Protein AF-A0A931XEY0-F1 (afdb_monomer_lite)

pLDDT: mean 88.6, std 15.02, range [45.22, 98.62]

Secondary structure (DSSP, 8-state):
--SSSSSSSSSSSS--------PPPEEEEEEEEEEETTTTEEEEEEEEEEEES---SSS--EEEEEEE-SSEEEEEEEETTTTEEEEEEEEETTS---EE-SSPPEEGGGSPBPSS--PPPPPGGGEEEEEE--SSPP-HHHHHHHHTTBHHHHHHHHH-TT--EEEEEE-SBSS---GGG-EEEEEEE-

Radius of gyration: 23.84 Å; chains: 1; bounding box: 92×42×49 Å

Sequence (190 aa):
MKYYFLLLLTSIILFSCKEDKLKPSTLKKVILLEIDYLKNKFEGGKEFSYFTDNSQGSDLPIIVKEYINNTSKRITFLYGDKADTIFDATEIVDGQGEILYPNNFDSYIFYYKLDSYTVSQPSEDFFQILYHDSSDPIPFDSIWKTVSNLKTVESYRNKNPSSKIGLILIRPSLVTQNPGDWKWLLILRE

Foldseek 3Di:
DDDDPPPPPPPPDPDPPPPPPQQFFDKKKKKKWKAQQPVLATWFIDIDIDTESDPDDQEFQWDWDWDDDPFKIKIFIAHYPVRHTQWIWMAGAPDFIDIGGPDDTGTPVPWDFADPDFADQDPPVLEDEPEDPDPDDDPSVSNRVNCRGTPVVVVLCVVCVSHGKYWYKGDRYPHDDDSSSIIIMIMTMD

Structure (mmCIF, N/CA/C/O backbone):
data_AF-A0A931XEY0-F1
#
_entry.id   AF-A0A931XEY0-F1
#
loop_
_atom_site.group_PDB
_atom_site.id
_atom_site.type_symbol
_atom_site.label_atom_id
_atom_site.label_alt_id
_atom_site.label_comp_id
_atom_site.label_asym_id
_atom_site.label_entity_id
_atom_site.label_seq_id
_atom_site.pdbx_PDB_ins_code
_atom_site.Cartn_x
_atom_site.Cartn_y
_atom_site.Cartn_z
_atom_site.occupancy
_atom_site.B_iso_or_equiv
_atom_site.auth_seq_id
_atom_site.auth_comp_id
_atom_site.auth_asym_id
_atom_site.auth_atom_id
_atom_site.pdbx_PDB_model_num
ATOM 1 N N . MET A 1 1 ? -79.245 28.319 -7.533 1.00 47.34 1 MET A N 1
ATOM 2 C CA . MET A 1 1 ? -78.377 27.193 -7.120 1.00 47.34 1 MET A CA 1
ATOM 3 C C . MET A 1 1 ? -77.335 26.946 -8.197 1.00 47.34 1 MET A C 1
ATOM 5 O O . MET A 1 1 ? -77.687 26.360 -9.210 1.00 47.34 1 MET A O 1
ATOM 9 N N . LYS A 1 2 ? -76.106 27.445 -8.029 1.00 50.56 2 LYS A N 1
ATOM 10 C CA . LYS A 1 2 ? -74.912 27.042 -8.792 1.00 50.56 2 LYS A CA 1
ATOM 11 C C . LYS A 1 2 ? -73.716 27.891 -8.321 1.00 50.56 2 LYS A C 1
ATOM 13 O O . LYS A 1 2 ? -73.874 29.091 -8.143 1.00 50.56 2 LYS A O 1
ATOM 18 N N . TYR A 1 3 ? -72.566 27.237 -8.140 1.00 55.31 3 TYR A N 1
ATOM 19 C CA . TYR A 1 3 ? -71.212 27.810 -7.986 1.00 55.31 3 TYR A CA 1
ATOM 20 C C . TYR A 1 3 ? -70.682 28.260 -6.608 1.00 55.31 3 TYR A C 1
ATOM 22 O O . TYR A 1 3 ? -69.870 29.174 -6.567 1.00 55.31 3 TYR A O 1
ATOM 30 N N . TYR A 1 4 ? -70.996 27.578 -5.498 1.00 46.69 4 TYR A N 1
ATOM 31 C CA . TYR A 1 4 ? -70.223 27.776 -4.245 1.00 46.69 4 TYR A CA 1
ATOM 32 C C . TYR A 1 4 ? -69.500 26.534 -3.705 1.00 46.69 4 TYR A C 1
ATOM 34 O O . TYR A 1 4 ? -68.785 26.632 -2.717 1.00 46.69 4 TYR A O 1
ATOM 42 N N . PHE A 1 5 ? -69.611 25.375 -4.363 1.00 48.12 5 PHE A N 1
ATOM 43 C CA . PHE A 1 5 ? -69.034 24.123 -3.847 1.00 48.12 5 PHE A CA 1
ATOM 44 C C . PHE A 1 5 ? -67.715 23.693 -4.517 1.00 48.12 5 PHE A C 1
ATOM 46 O O . PHE A 1 5 ? -67.254 22.578 -4.310 1.00 48.12 5 PHE A O 1
ATOM 53 N N . LEU A 1 6 ? -67.090 24.554 -5.330 1.00 45.22 6 LEU A N 1
ATOM 54 C CA . LEU A 1 6 ? -65.892 24.199 -6.108 1.00 45.22 6 LEU A CA 1
ATOM 55 C C . LEU A 1 6 ? -64.666 25.070 -5.784 1.00 45.22 6 LEU A C 1
ATOM 57 O O . LEU A 1 6 ? -63.878 25.379 -6.670 1.00 45.22 6 LEU A O 1
ATOM 61 N N . LEU A 1 7 ? -64.521 25.511 -4.532 1.00 47.25 7 LEU A N 1
ATOM 62 C CA . LEU A 1 7 ? -63.397 26.368 -4.120 1.00 47.25 7 LEU A CA 1
ATOM 63 C C . LEU A 1 7 ? -62.768 25.961 -2.778 1.00 47.25 7 LEU A C 1
ATOM 65 O O . LEU A 1 7 ? -62.044 26.741 -2.174 1.00 47.25 7 LEU A O 1
ATOM 69 N N . LEU A 1 8 ? -63.022 24.730 -2.314 1.00 47.56 8 LEU A N 1
ATOM 70 C CA . LEU A 1 8 ? -62.495 24.231 -1.036 1.00 47.56 8 LEU A CA 1
ATOM 71 C C . LEU A 1 8 ? -61.677 22.932 -1.148 1.00 47.56 8 LEU A C 1
ATOM 73 O O . LEU A 1 8 ? -61.409 22.299 -0.133 1.00 47.56 8 LEU A O 1
ATOM 77 N N . LEU A 1 9 ? -61.278 22.520 -2.360 1.00 49.25 9 LEU A N 1
ATOM 78 C CA . LEU A 1 9 ? -60.539 21.261 -2.571 1.00 49.25 9 LEU A CA 1
ATOM 79 C C . LEU A 1 9 ? -59.132 21.423 -3.175 1.00 49.25 9 LEU A C 1
ATOM 81 O O . LEU A 1 9 ? -58.468 20.428 -3.440 1.00 49.25 9 LEU A O 1
ATOM 85 N N . THR A 1 10 ? -58.649 22.650 -3.381 1.00 49.78 10 THR A N 1
ATOM 86 C CA . THR A 1 10 ? -57.344 22.912 -4.027 1.00 49.78 10 THR A CA 1
ATOM 87 C C . THR A 1 10 ? -56.263 23.459 -3.092 1.00 49.78 10 THR A C 1
ATOM 89 O O . THR A 1 10 ? -55.155 23.719 -3.546 1.00 49.78 10 THR A O 1
ATOM 92 N N . SER A 1 11 ? -56.520 23.582 -1.784 1.00 50.41 11 SER A N 1
ATOM 93 C CA . SER A 1 11 ? -55.572 24.224 -0.852 1.00 50.41 11 SER A CA 1
ATOM 94 C C . SER A 1 11 ? -54.683 23.269 -0.033 1.00 50.41 11 SER A C 1
ATOM 96 O O . SER A 1 11 ? -53.999 23.731 0.876 1.00 50.41 11 SER A O 1
ATOM 98 N N . ILE A 1 12 ? -54.670 21.957 -0.308 1.00 54.78 12 ILE A N 1
ATOM 99 C CA . ILE A 1 12 ? -53.988 20.968 0.564 1.00 54.78 12 ILE A CA 1
ATOM 100 C C . ILE A 1 12 ? -52.643 20.447 0.003 1.00 54.78 12 ILE A C 1
ATOM 102 O O . ILE A 1 12 ? -51.913 19.760 0.706 1.00 54.78 12 ILE A O 1
ATOM 106 N N . ILE A 1 13 ? -52.221 20.805 -1.215 1.00 56.16 13 ILE A N 1
ATOM 107 C CA . ILE A 1 13 ? -51.057 20.139 -1.854 1.00 56.16 13 ILE A CA 1
ATOM 108 C C . ILE A 1 13 ? -49.713 20.880 -1.677 1.00 56.16 13 ILE A C 1
ATOM 110 O O . ILE A 1 13 ? -48.758 20.587 -2.384 1.00 56.16 13 ILE A O 1
ATOM 114 N N . LEU A 1 14 ? -49.577 21.831 -0.746 1.00 53.19 14 LEU A N 1
ATOM 115 C CA . LEU A 1 14 ? -48.354 22.653 -0.655 1.00 53.19 14 LEU A CA 1
ATOM 116 C C . LEU A 1 14 ? -47.562 22.524 0.650 1.00 53.19 14 LEU A C 1
ATOM 118 O O . LEU A 1 14 ? -46.975 23.504 1.066 1.00 53.19 14 LEU A O 1
ATOM 122 N N . PHE A 1 15 ? -47.470 21.349 1.280 1.00 52.84 15 PHE A N 1
ATOM 123 C CA . PHE A 1 15 ? -46.418 21.101 2.286 1.00 52.84 15 PHE A CA 1
ATOM 124 C C . PHE A 1 15 ? -46.013 19.622 2.331 1.00 52.84 15 PHE A C 1
ATOM 126 O O . PHE A 1 15 ? -46.272 18.904 3.291 1.00 52.84 15 PHE A O 1
ATOM 133 N N . SER A 1 16 ? -45.336 19.150 1.287 1.00 46.41 16 SER A N 1
ATOM 134 C CA . SER A 1 16 ? -44.424 18.009 1.429 1.00 46.41 16 SER A CA 1
ATOM 135 C C . SER A 1 16 ? -43.067 18.402 0.866 1.00 46.41 16 SER A C 1
ATOM 137 O O . SER A 1 16 ? -42.592 17.875 -0.134 1.00 46.41 16 SER A O 1
ATOM 139 N N . CYS A 1 17 ? -42.452 19.394 1.510 1.00 52.00 17 CYS A N 1
ATOM 140 C CA . CYS A 1 17 ? -41.011 19.537 1.431 1.00 52.00 17 CYS A CA 1
ATOM 141 C C . CYS A 1 17 ? -40.453 18.401 2.293 1.00 52.00 17 CYS A C 1
ATOM 143 O O . CYS A 1 17 ? -40.396 18.511 3.518 1.00 52.00 17 CYS A O 1
ATOM 145 N N . LYS A 1 18 ? -40.154 17.252 1.678 1.00 50.62 18 LYS A N 1
ATOM 146 C CA . LYS A 1 18 ? -39.240 16.300 2.306 1.00 50.62 18 LYS A CA 1
ATOM 147 C C . LYS A 1 18 ? -37.924 17.050 2.433 1.00 50.62 18 LYS A C 1
ATOM 149 O O . LYS A 1 18 ? -37.265 17.298 1.431 1.00 50.62 18 LYS A O 1
ATOM 154 N N . GLU A 1 19 ? -37.577 17.457 3.648 1.00 48.31 19 GLU A N 1
ATOM 155 C CA . GLU A 1 19 ? -36.189 17.767 3.948 1.00 48.31 19 GLU A CA 1
ATOM 156 C C . GLU A 1 19 ? -35.405 16.486 3.674 1.00 48.31 19 GLU A C 1
ATOM 158 O O . GLU A 1 19 ? -35.454 15.529 4.455 1.00 48.31 19 GLU A O 1
ATOM 163 N N . ASP A 1 20 ? -34.727 16.445 2.529 1.00 49.53 20 ASP A N 1
ATOM 164 C CA . ASP A 1 20 ? -33.621 15.529 2.335 1.00 49.53 20 ASP A CA 1
ATOM 165 C C . ASP A 1 20 ? -32.615 15.884 3.421 1.00 49.53 20 ASP A C 1
ATOM 167 O O . ASP A 1 20 ? -31.877 16.866 3.333 1.00 49.53 20 ASP A O 1
ATOM 171 N N . LYS A 1 21 ? -32.660 15.125 4.519 1.00 54.22 21 LYS A N 1
ATOM 172 C CA . LYS A 1 21 ? -31.661 15.204 5.573 1.00 54.22 21 LYS A CA 1
ATOM 173 C C . LYS A 1 21 ? -30.342 14.801 4.932 1.00 54.22 21 LYS A C 1
ATOM 175 O O . LYS A 1 21 ? -30.026 13.614 4.871 1.00 54.22 21 LYS A O 1
ATOM 180 N N . LEU A 1 22 ? -29.604 15.789 4.428 1.00 58.19 22 LEU A N 1
ATOM 181 C CA . LEU A 1 22 ? -28.203 15.657 4.061 1.00 58.19 22 LEU A CA 1
ATOM 182 C C . LEU A 1 22 ? -27.524 14.972 5.243 1.00 58.19 22 LEU A C 1
ATOM 184 O O . LEU A 1 22 ? -27.470 15.524 6.346 1.00 58.19 22 LEU A O 1
ATOM 188 N N . LYS A 1 23 ? -27.094 13.721 5.047 1.00 60.84 23 LYS A N 1
ATOM 189 C CA . LYS A 1 23 ? -26.307 13.035 6.065 1.00 60.84 23 LYS A CA 1
ATOM 190 C C . LYS A 1 23 ? -25.060 13.886 6.294 1.00 60.84 23 LYS A C 1
ATOM 192 O O . LYS A 1 23 ? -24.419 14.270 5.319 1.00 60.84 23 LYS A O 1
ATOM 197 N N . PRO A 1 24 ? -24.725 14.218 7.548 1.00 65.81 24 PRO A N 1
ATOM 198 C CA . PRO A 1 24 ? -23.532 14.995 7.810 1.00 65.81 24 PRO A CA 1
ATOM 199 C C . PRO A 1 24 ? -22.314 14.206 7.327 1.00 65.81 24 PRO A C 1
ATOM 201 O O . PRO A 1 24 ? -22.109 13.052 7.716 1.00 65.81 24 PRO A O 1
ATOM 204 N N . SER A 1 25 ? -21.528 14.847 6.467 1.00 77.94 25 SER A N 1
ATOM 205 C CA . SER A 1 25 ? -20.269 14.304 5.971 1.00 77.94 25 SER A CA 1
ATOM 206 C C . SER A 1 25 ? -19.355 14.001 7.156 1.00 77.94 25 SER A C 1
ATOM 208 O O . SER A 1 25 ? -19.159 14.846 8.032 1.00 77.94 25 SER A O 1
ATOM 210 N N . THR A 1 26 ? -18.829 12.781 7.225 1.00 84.19 26 THR A N 1
ATOM 211 C CA . THR A 1 26 ? -17.980 12.336 8.336 1.00 84.19 26 THR A CA 1
ATOM 212 C C . THR A 1 26 ? -16.517 12.437 7.928 1.00 84.19 26 THR A C 1
ATOM 214 O O . THR A 1 26 ? -16.142 11.990 6.845 1.00 84.19 26 THR A O 1
ATOM 217 N N . LEU A 1 27 ? -15.680 13.002 8.801 1.00 88.88 27 LEU A N 1
ATOM 218 C CA . LEU A 1 27 ? -14.234 13.003 8.600 1.00 88.88 27 LEU A CA 1
ATOM 219 C C . LEU A 1 27 ? -13.680 11.600 8.867 1.00 88.88 27 LEU A C 1
ATOM 221 O O . LEU A 1 27 ? -13.922 11.025 9.929 1.00 88.88 27 LEU A O 1
ATOM 225 N N . LYS A 1 28 ? -12.937 11.059 7.906 1.00 90.75 28 LYS A N 1
ATOM 226 C CA . LYS A 1 28 ? -12.290 9.752 7.982 1.00 90.75 28 LYS A CA 1
ATOM 227 C C . LYS A 1 28 ? -10.810 9.874 7.686 1.00 90.75 28 LYS A C 1
ATOM 229 O O . LYS A 1 28 ? -10.430 10.515 6.706 1.00 90.75 28 LYS A O 1
ATOM 234 N N . LYS A 1 29 ? -9.988 9.225 8.508 1.00 93.88 29 LYS A N 1
ATOM 235 C CA . LYS A 1 29 ? -8.566 9.084 8.223 1.00 93.88 29 LYS A CA 1
ATOM 236 C C . LYS A 1 29 ? -8.271 7.832 7.419 1.00 93.88 29 LYS A C 1
ATOM 238 O O . LYS A 1 29 ? -8.864 6.768 7.614 1.00 93.88 29 LYS A O 1
ATOM 243 N N . VAL A 1 30 ? -7.327 7.994 6.511 1.00 95.06 30 VAL A N 1
ATOM 244 C CA . VAL A 1 30 ? -6.813 6.946 5.642 1.00 95.06 30 VAL A CA 1
ATOM 245 C C . VAL A 1 30 ? -5.304 7.031 5.698 1.00 95.06 30 VAL A C 1
ATOM 247 O O . VAL A 1 30 ? -4.754 8.125 5.612 1.00 95.06 30 VAL A O 1
ATOM 250 N N . ILE A 1 31 ? -4.634 5.895 5.817 1.00 96.88 31 ILE A N 1
ATOM 251 C CA . ILE A 1 31 ? -3.183 5.828 5.729 1.00 96.88 31 ILE A CA 1
ATOM 252 C C . ILE A 1 31 ? -2.765 5.017 4.513 1.00 96.88 31 ILE A C 1
ATOM 254 O O . ILE A 1 31 ? -3.279 3.925 4.283 1.00 96.88 31 ILE A O 1
ATOM 258 N N . LEU A 1 32 ? -1.815 5.568 3.764 1.00 98.00 32 LEU A N 1
ATOM 259 C CA . LEU A 1 32 ? -1.059 4.891 2.723 1.00 98.00 32 LEU A CA 1
ATOM 260 C C . LEU A 1 32 ? 0.308 4.497 3.287 1.00 98.00 32 LEU A C 1
ATOM 262 O O . LEU A 1 32 ? 0.977 5.332 3.890 1.00 98.00 32 LEU A O 1
ATOM 266 N N . LEU A 1 33 ? 0.724 3.251 3.097 1.00 98.38 33 LEU A N 1
ATOM 267 C CA . LEU A 1 33 ? 2.025 2.726 3.518 1.00 98.38 33 LEU A CA 1
ATOM 268 C C . LEU A 1 33 ? 2.776 2.211 2.293 1.00 98.38 33 LEU A C 1
ATOM 270 O O . LEU A 1 33 ? 2.186 1.486 1.497 1.00 98.38 33 LEU A O 1
ATOM 274 N N . GLU A 1 34 ? 4.058 2.543 2.173 1.00 98.19 34 GLU A N 1
ATOM 275 C CA . GLU A 1 34 ? 4.929 2.125 1.072 1.00 98.19 34 GLU A CA 1
ATOM 276 C C . GLU A 1 34 ? 5.969 1.105 1.540 1.00 98.19 34 GLU A C 1
ATOM 278 O O . GLU A 1 34 ? 6.610 1.250 2.592 1.00 98.19 34 GLU A O 1
ATOM 283 N N . ILE A 1 35 ? 6.112 0.047 0.745 1.00 98.44 35 ILE A N 1
ATOM 284 C CA . ILE A 1 35 ? 6.985 -1.089 1.000 1.00 98.44 35 ILE A CA 1
ATOM 285 C C . ILE A 1 35 ? 7.814 -1.365 -0.258 1.00 98.44 35 ILE A C 1
ATOM 287 O O . ILE A 1 35 ? 7.270 -1.562 -1.349 1.00 98.44 35 ILE A O 1
ATOM 291 N N . ASP A 1 36 ? 9.133 -1.453 -0.084 1.00 97.69 36 ASP A N 1
ATOM 292 C CA . ASP A 1 36 ? 10.059 -1.903 -1.125 1.00 97.69 36 ASP A CA 1
ATOM 293 C C . ASP A 1 36 ? 9.705 -3.340 -1.535 1.00 97.69 36 ASP A C 1
ATOM 295 O O . ASP A 1 36 ? 9.722 -4.249 -0.694 1.00 97.69 36 ASP A O 1
ATOM 299 N N . TYR A 1 37 ? 9.392 -3.538 -2.821 1.00 97.06 37 TYR A N 1
ATOM 300 C CA . TYR A 1 37 ? 8.924 -4.816 -3.362 1.00 97.06 37 TYR A CA 1
ATOM 301 C C . TYR A 1 37 ? 9.908 -5.964 -3.124 1.00 97.06 37 TYR A C 1
ATOM 303 O O . TYR A 1 37 ? 9.512 -7.054 -2.714 1.00 97.06 37 TYR A O 1
ATOM 311 N N . LEU A 1 38 ? 11.199 -5.725 -3.362 1.00 95.12 38 LEU A N 1
ATOM 312 C CA . LEU A 1 38 ? 12.218 -6.770 -3.336 1.00 95.12 38 LEU A CA 1
ATOM 313 C C . LEU A 1 38 ? 12.755 -7.003 -1.919 1.00 95.12 38 LEU A C 1
ATOM 315 O O . LEU A 1 38 ? 12.984 -8.138 -1.501 1.00 95.12 38 LEU A O 1
ATOM 319 N N . LYS A 1 39 ? 12.973 -5.921 -1.169 1.00 96.62 39 LYS A N 1
ATOM 320 C CA . LYS A 1 39 ? 13.587 -5.957 0.165 1.00 96.62 39 LYS A CA 1
ATOM 321 C C . LYS A 1 39 ? 12.576 -6.210 1.275 1.00 96.62 39 LYS A C 1
ATOM 323 O O . LYS A 1 39 ? 13.003 -6.452 2.402 1.00 96.62 39 LYS A O 1
ATOM 328 N N . ASN A 1 40 ? 11.273 -6.125 0.991 1.00 95.50 40 ASN A N 1
ATOM 329 C CA . ASN A 1 40 ? 10.202 -6.206 1.989 1.00 95.50 40 ASN A CA 1
ATOM 330 C C . ASN A 1 40 ? 10.450 -5.250 3.165 1.00 95.50 40 ASN A C 1
ATOM 332 O O . ASN A 1 40 ? 10.289 -5.595 4.341 1.00 95.50 40 ASN A O 1
ATOM 336 N N . LYS A 1 41 ? 10.90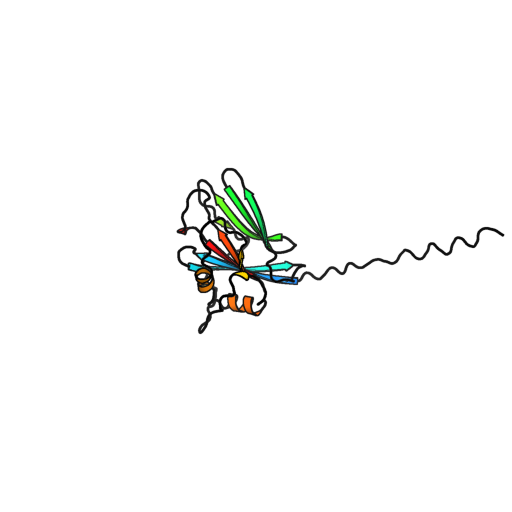4 -4.035 2.845 1.00 97.06 41 LYS A N 1
ATOM 337 C CA . LYS A 1 41 ? 11.267 -3.013 3.824 1.00 97.06 41 LYS A CA 1
ATOM 338 C C . LYS A 1 41 ? 10.244 -1.890 3.786 1.00 97.06 41 LYS A C 1
ATOM 340 O O . LYS A 1 41 ? 9.946 -1.370 2.720 1.00 97.06 41 LYS A O 1
ATOM 345 N N . PHE A 1 42 ? 9.759 -1.495 4.958 1.00 97.81 42 PHE A N 1
ATOM 346 C CA . PHE A 1 42 ? 8.903 -0.325 5.100 1.00 97.81 42 PHE A CA 1
ATOM 347 C C . PHE A 1 42 ? 9.708 0.948 4.812 1.00 97.81 42 PHE A C 1
ATOM 349 O O . PHE A 1 42 ? 10.757 1.165 5.429 1.00 97.81 42 PHE A O 1
ATOM 356 N N . GLU A 1 43 ? 9.231 1.773 3.882 1.00 96.62 43 GLU A N 1
ATOM 357 C CA . GLU A 1 43 ? 9.934 2.981 3.427 1.00 96.62 43 GLU A CA 1
ATOM 358 C C . GLU A 1 43 ? 9.299 4.268 3.954 1.00 96.62 43 GLU A C 1
ATOM 360 O O . GLU A 1 43 ? 10.010 5.243 4.227 1.00 96.62 43 GLU A O 1
ATOM 365 N N . GLY A 1 44 ? 7.992 4.248 4.210 1.00 97.00 44 GLY A N 1
ATOM 366 C CA . GLY A 1 44 ? 7.269 5.386 4.754 1.00 97.00 44 GLY A CA 1
ATOM 367 C C . GLY A 1 44 ? 5.768 5.280 4.538 1.00 97.00 44 GLY A C 1
ATOM 368 O O . GLY A 1 44 ? 5.249 4.255 4.101 1.00 97.00 44 GLY A O 1
ATOM 369 N N . GLY A 1 45 ? 5.059 6.354 4.848 1.00 96.25 45 GLY A N 1
ATOM 370 C CA . GLY A 1 45 ? 3.619 6.413 4.665 1.00 96.25 45 GLY A CA 1
ATOM 371 C C . GLY A 1 45 ? 3.088 7.833 4.679 1.00 96.25 45 GLY A C 1
ATOM 372 O O . GLY A 1 45 ? 3.804 8.779 5.020 1.00 96.25 45 GLY A O 1
ATOM 373 N N . LYS A 1 46 ? 1.793 7.976 4.418 1.00 95.00 46 LYS A N 1
ATOM 374 C CA . LYS A 1 46 ? 1.080 9.231 4.619 1.00 95.00 46 LYS A CA 1
ATOM 375 C C . LYS A 1 46 ? -0.318 9.011 5.168 1.00 95.00 46 LYS A C 1
ATOM 377 O O . LYS A 1 46 ? -1.076 8.209 4.631 1.00 95.00 46 LYS A O 1
ATOM 382 N N . GLU A 1 47 ? -0.660 9.759 6.213 1.00 95.00 47 GLU A N 1
ATOM 383 C CA . GLU A 1 47 ? -2.036 9.890 6.690 1.00 95.00 47 GLU A CA 1
ATOM 384 C C . GLU A 1 47 ? -2.743 11.049 5.975 1.00 95.00 47 GLU A C 1
ATOM 386 O O . GLU A 1 47 ? -2.212 12.156 5.850 1.00 95.00 47 GLU A O 1
ATOM 391 N N . PHE A 1 48 ? -3.968 10.782 5.543 1.00 93.19 48 PHE A N 1
ATOM 392 C CA . PHE A 1 48 ? -4.883 11.708 4.899 1.00 93.19 48 PHE A CA 1
ATOM 393 C C . PHE A 1 48 ? -6.166 11.808 5.717 1.00 93.19 48 PHE A C 1
ATOM 395 O O . PHE A 1 48 ? -6.518 10.897 6.467 1.00 93.19 48 PHE A O 1
ATOM 402 N N . SER A 1 49 ? -6.881 12.918 5.570 1.00 92.88 49 SER A N 1
ATOM 403 C CA . SER A 1 49 ? -8.189 13.127 6.188 1.00 92.88 49 SER A CA 1
ATOM 404 C C . SER A 1 49 ? -9.181 13.549 5.114 1.00 92.88 49 SER A C 1
ATOM 406 O O . SER A 1 49 ? -8.997 14.590 4.488 1.00 92.88 49 SER A O 1
ATOM 408 N N . TYR A 1 50 ? -10.220 12.743 4.913 1.00 90.69 50 TYR A N 1
ATOM 409 C CA . TYR A 1 50 ? -11.218 12.937 3.865 1.00 90.69 50 TYR A CA 1
ATOM 410 C C . TYR A 1 50 ? -12.618 13.041 4.454 1.00 90.69 50 TYR A C 1
ATOM 412 O O . TYR A 1 50 ? -12.977 12.313 5.380 1.00 90.69 50 TYR A O 1
ATOM 420 N N . PHE A 1 51 ? -13.425 13.935 3.894 1.00 88.75 51 PHE A N 1
ATOM 421 C CA . PHE A 1 51 ? -14.843 14.028 4.219 1.00 88.75 51 PHE A CA 1
ATOM 422 C C . PHE A 1 51 ? -15.625 13.080 3.316 1.00 88.75 51 PHE A C 1
ATOM 424 O O . PHE A 1 51 ? -15.575 13.229 2.099 1.00 88.75 51 PHE A O 1
ATOM 431 N N . THR A 1 52 ? -16.367 12.141 3.898 1.00 83.75 52 THR A N 1
ATOM 432 C CA . THR A 1 52 ? -17.182 11.192 3.132 1.00 83.75 52 THR A CA 1
ATOM 433 C C . THR A 1 52 ? -18.597 11.082 3.674 1.00 83.75 52 THR A C 1
ATOM 435 O O . THR A 1 52 ? -18.824 11.085 4.889 1.00 83.75 52 THR A O 1
ATOM 438 N N . ASP A 1 53 ? -19.548 10.934 2.757 1.00 81.25 53 ASP A N 1
ATOM 439 C CA . ASP A 1 53 ? -20.953 10.702 3.087 1.00 81.25 53 ASP A CA 1
ATOM 440 C C . ASP A 1 53 ? -21.254 9.193 3.198 1.00 81.25 53 ASP A C 1
ATOM 442 O O . ASP A 1 53 ? -22.291 8.786 3.734 1.00 81.25 53 ASP A O 1
ATOM 446 N N . ASN A 1 54 ? -20.308 8.347 2.761 1.00 69.88 54 ASN A N 1
ATOM 447 C CA . ASN A 1 54 ? -20.377 6.893 2.822 1.00 69.88 54 ASN A CA 1
ATOM 448 C C . ASN A 1 54 ? -19.280 6.308 3.729 1.00 69.88 54 ASN A C 1
ATOM 450 O O . ASN A 1 54 ? -18.221 5.862 3.289 1.00 69.88 54 ASN A O 1
ATOM 454 N N . SER A 1 55 ? -19.554 6.295 5.033 1.00 66.62 55 SER A N 1
ATOM 455 C CA . SER A 1 55 ? -18.645 5.756 6.054 1.00 66.62 55 SER A CA 1
ATOM 456 C C . SER A 1 55 ? -18.884 4.282 6.397 1.00 66.62 55 SER A C 1
ATOM 458 O O . SER A 1 55 ? -18.234 3.762 7.303 1.00 66.62 55 SER A O 1
ATOM 460 N N . GLN A 1 56 ? -19.825 3.619 5.721 1.00 72.25 56 GLN A N 1
ATOM 461 C CA . GLN A 1 56 ? -20.320 2.298 6.104 1.00 72.25 56 GLN A CA 1
ATOM 462 C C . GLN A 1 56 ? -19.814 1.209 5.153 1.00 72.25 56 GLN A C 1
ATOM 464 O O . GLN A 1 56 ? -19.684 1.434 3.953 1.00 72.25 56 GLN A O 1
ATOM 469 N N . GLY A 1 57 ? -19.561 0.017 5.697 1.00 85.00 57 GLY A N 1
ATOM 470 C CA . GLY A 1 57 ? -19.125 -1.160 4.942 1.00 85.00 57 GLY A CA 1
ATOM 471 C C . GLY A 1 57 ? -17.661 -1.542 5.167 1.00 85.00 57 GLY A C 1
ATOM 472 O O . GLY A 1 57 ? -16.841 -0.730 5.601 1.00 85.00 57 GLY A O 1
ATOM 473 N N . SER A 1 58 ? -17.349 -2.807 4.881 1.00 91.81 58 SER A N 1
ATOM 474 C CA . SER A 1 58 ? -16.002 -3.373 5.008 1.00 91.81 58 SER A CA 1
ATOM 475 C C . SER A 1 58 ? -15.073 -2.937 3.881 1.00 91.81 58 SER A C 1
ATOM 477 O O . SER A 1 58 ? -13.887 -2.748 4.120 1.00 91.81 58 SER A O 1
ATOM 479 N N . ASP A 1 59 ? -15.587 -2.761 2.665 1.00 93.81 59 ASP A N 1
ATOM 480 C CA . ASP A 1 59 ? -14.758 -2.400 1.517 1.00 93.81 59 ASP A CA 1
ATOM 481 C C . ASP A 1 59 ? -14.255 -0.954 1.622 1.00 93.81 59 ASP A C 1
ATOM 483 O O . ASP A 1 59 ? -14.915 -0.061 2.170 1.00 93.81 59 ASP A O 1
ATOM 487 N N . LEU A 1 60 ? -13.059 -0.721 1.088 1.00 94.06 60 LEU A N 1
ATOM 488 C CA . LEU A 1 60 ? -12.512 0.615 0.942 1.00 94.06 60 LEU A CA 1
ATOM 489 C C . LEU A 1 60 ? -13.175 1.292 -0.266 1.00 94.06 60 LEU A C 1
ATOM 491 O O . LEU A 1 60 ? -13.153 0.721 -1.362 1.00 94.06 60 LEU A O 1
ATOM 495 N N . PRO A 1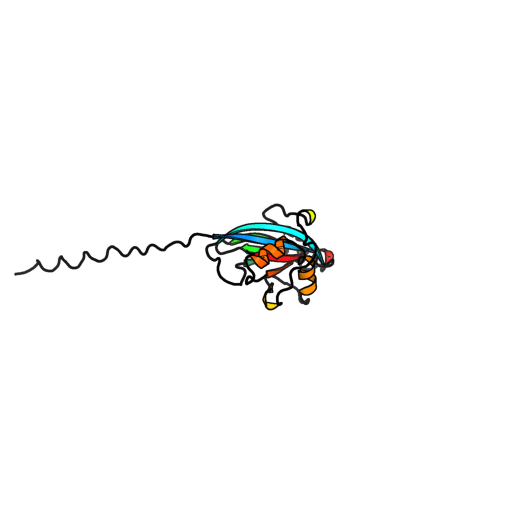 61 ? -13.720 2.513 -0.108 1.00 93.50 61 PRO A N 1
ATOM 496 C CA . PRO A 1 61 ? -14.356 3.254 -1.191 1.00 93.50 61 PRO A CA 1
ATOM 497 C C . PRO A 1 61 ? -13.289 3.911 -2.078 1.00 93.50 61 PRO A C 1
ATOM 499 O O . PRO A 1 61 ? -13.207 5.133 -2.162 1.00 93.50 61 PRO A O 1
ATOM 502 N N . ILE A 1 62 ? -12.422 3.099 -2.681 1.00 94.81 62 ILE A N 1
ATOM 503 C CA . ILE A 1 62 ? -11.351 3.550 -3.568 1.00 94.81 62 ILE A CA 1
ATOM 504 C C . ILE A 1 62 ? -11.807 3.411 -5.010 1.00 94.81 62 ILE A C 1
ATOM 506 O O . ILE A 1 62 ? -12.240 2.342 -5.435 1.00 94.81 62 ILE A O 1
ATOM 510 N N . ILE A 1 63 ? -11.663 4.492 -5.765 1.00 95.81 63 ILE A N 1
ATOM 511 C CA . ILE A 1 63 ? -11.888 4.515 -7.204 1.00 95.81 63 ILE A CA 1
ATOM 512 C C . ILE A 1 63 ? -10.519 4.554 -7.875 1.00 95.81 63 ILE A C 1
ATOM 514 O O . ILE A 1 63 ? -9.715 5.443 -7.593 1.00 95.81 63 ILE A O 1
ATOM 518 N N . VAL A 1 64 ? -10.273 3.609 -8.778 1.00 97.56 64 VAL A N 1
ATOM 519 C CA . VAL A 1 64 ? -9.064 3.571 -9.605 1.00 97.56 64 VAL A CA 1
ATOM 520 C C . VAL A 1 64 ? -9.428 4.070 -10.998 1.00 97.56 64 VAL A C 1
ATOM 522 O O . VAL A 1 64 ? -10.366 3.568 -11.615 1.00 97.56 64 VAL A O 1
ATOM 525 N N . LYS A 1 65 ? -8.724 5.096 -11.479 1.00 97.94 65 LYS A N 1
ATOM 526 C CA . LYS A 1 65 ? -8.868 5.613 -12.845 1.00 97.94 65 LYS A CA 1
ATOM 527 C C . LYS A 1 65 ? -7.575 5.396 -13.606 1.00 97.94 65 LYS A C 1
ATOM 529 O O . LYS A 1 65 ? -6.520 5.807 -13.140 1.00 97.94 65 LYS A O 1
ATOM 534 N N . GLU A 1 66 ? -7.677 4.818 -14.792 1.00 97.50 66 GLU A N 1
ATOM 535 C CA . GLU A 1 66 ? -6.537 4.585 -15.673 1.00 97.50 66 GLU A CA 1
ATOM 536 C C . GLU A 1 66 ? -6.669 5.448 -16.927 1.00 97.50 66 GLU A C 1
ATOM 538 O O . GLU A 1 66 ? -7.714 5.476 -17.580 1.00 97.50 66 GLU A O 1
ATOM 543 N N . TYR A 1 67 ? -5.600 6.162 -17.266 1.00 97.06 67 TYR A N 1
ATOM 544 C CA . TYR A 1 67 ? -5.457 6.884 -18.521 1.00 97.06 67 TYR A CA 1
ATOM 545 C C . TYR A 1 67 ? -4.237 6.346 -19.257 1.00 97.06 67 TYR A C 1
ATOM 547 O O . TYR A 1 67 ? -3.108 6.492 -18.789 1.00 97.06 67 TYR A O 1
ATOM 555 N N . ILE A 1 68 ? -4.469 5.720 -20.406 1.00 96.12 68 ILE A N 1
ATOM 556 C CA . ILE A 1 68 ? -3.432 5.062 -21.199 1.00 96.12 68 ILE A CA 1
ATOM 557 C C . ILE A 1 68 ? -3.250 5.834 -22.502 1.00 96.12 68 ILE A C 1
ATOM 559 O O . ILE A 1 68 ? -4.218 6.175 -23.180 1.00 96.12 68 ILE A O 1
ATOM 563 N N . ASN A 1 69 ? -1.998 6.088 -22.859 1.00 94.88 69 ASN A N 1
ATOM 564 C CA . ASN A 1 69 ? -1.599 6.555 -24.178 1.00 94.88 69 ASN A CA 1
ATOM 565 C C . ASN A 1 69 ? -0.451 5.673 -24.712 1.00 94.88 69 ASN A C 1
ATOM 567 O O . ASN A 1 69 ? -0.072 4.686 -24.088 1.00 94.88 69 ASN A O 1
ATOM 571 N N . ASN A 1 70 ? 0.100 6.016 -25.879 1.00 93.38 70 ASN A N 1
ATOM 572 C CA . ASN A 1 70 ? 1.108 5.188 -26.550 1.00 93.38 70 ASN A CA 1
ATOM 573 C C . ASN A 1 70 ? 2.450 5.077 -25.804 1.00 93.38 70 ASN A C 1
ATOM 575 O O . ASN A 1 70 ? 3.210 4.155 -26.083 1.00 93.38 70 ASN A O 1
ATOM 579 N N . THR A 1 71 ? 2.781 6.020 -24.920 1.00 95.25 71 THR A N 1
ATOM 580 C CA . THR A 1 71 ? 4.095 6.101 -24.259 1.00 95.25 71 THR A CA 1
ATOM 581 C C . THR A 1 71 ? 4.018 6.011 -22.740 1.00 95.25 71 THR A C 1
ATOM 583 O O . THR A 1 71 ? 5.035 5.740 -22.098 1.00 95.25 71 THR A O 1
ATOM 586 N N . SER A 1 72 ? 2.838 6.210 -22.151 1.00 95.69 72 SER A N 1
ATOM 587 C CA . SER A 1 72 ? 2.638 6.117 -20.711 1.00 95.69 72 SER A CA 1
ATOM 588 C C . SER A 1 72 ? 1.220 5.720 -20.312 1.00 95.69 72 SER A C 1
ATOM 590 O O . SER A 1 72 ? 0.239 5.926 -21.031 1.00 95.69 72 SER A O 1
ATOM 592 N N . LYS A 1 73 ? 1.129 5.191 -19.097 1.00 96.69 73 LYS A N 1
ATOM 593 C CA . LYS A 1 73 ? -0.095 4.927 -18.353 1.00 96.69 73 LYS A CA 1
ATOM 594 C C . LYS A 1 73 ? -0.060 5.757 -17.073 1.00 96.69 73 LYS A C 1
ATOM 596 O O . LYS A 1 73 ? 0.947 5.765 -16.372 1.00 96.69 73 LYS A O 1
ATOM 601 N N . ARG A 1 74 ? -1.142 6.472 -16.770 1.00 97.50 74 ARG A N 1
ATOM 602 C CA . ARG A 1 74 ? -1.359 7.142 -15.481 1.00 97.50 74 ARG A CA 1
ATOM 603 C C . ARG A 1 74 ? -2.486 6.442 -14.745 1.00 97.50 74 ARG A C 1
ATOM 605 O O . ARG A 1 74 ? -3.533 6.185 -15.334 1.00 97.50 74 ARG A O 1
ATOM 612 N N . ILE A 1 75 ? -2.272 6.173 -13.467 1.00 98.19 75 ILE A N 1
ATOM 613 C CA . ILE A 1 75 ? -3.224 5.505 -12.587 1.00 98.19 75 ILE A CA 1
ATOM 614 C C . ILE A 1 75 ? -3.488 6.447 -11.420 1.00 98.19 75 ILE A C 1
ATOM 616 O O . ILE A 1 75 ? -2.563 6.832 -10.712 1.00 98.19 75 ILE A O 1
ATOM 620 N N . THR A 1 76 ? -4.738 6.836 -11.221 1.00 98.25 76 THR A N 1
ATOM 621 C CA . THR A 1 76 ? -5.138 7.744 -10.146 1.00 98.25 76 THR A CA 1
ATOM 622 C C . THR A 1 76 ? -5.997 6.990 -9.141 1.00 98.25 76 THR A C 1
ATOM 624 O O . THR A 1 76 ? -7.027 6.421 -9.511 1.00 98.25 76 THR A O 1
ATOM 627 N N . PHE A 1 77 ? -5.598 7.025 -7.869 1.00 97.75 77 PHE A N 1
ATOM 628 C CA . PHE A 1 77 ? -6.335 6.419 -6.762 1.00 97.75 77 PHE A CA 1
ATOM 629 C C . PHE A 1 77 ? -7.071 7.507 -5.988 1.00 97.75 77 PHE A C 1
ATOM 631 O O . PHE A 1 77 ? -6.454 8.403 -5.408 1.00 97.75 77 PHE A O 1
ATOM 638 N N . LEU A 1 78 ? -8.398 7.428 -5.992 1.00 96.12 78 LEU A N 1
ATOM 639 C CA . LEU A 1 78 ? -9.285 8.416 -5.390 1.00 96.12 78 LEU A CA 1
ATOM 640 C C . LEU A 1 78 ? -10.034 7.802 -4.208 1.00 96.12 78 LEU A C 1
ATOM 642 O O . LEU A 1 78 ? -10.451 6.647 -4.275 1.00 96.12 78 LEU A O 1
ATOM 646 N N . TYR A 1 79 ? -10.237 8.578 -3.150 1.00 93.88 79 TYR A N 1
ATOM 647 C CA . TYR A 1 79 ? -10.978 8.174 -1.964 1.00 93.88 79 TYR A CA 1
ATOM 648 C C . TYR A 1 79 ? -12.395 8.752 -1.946 1.00 93.88 79 TYR A C 1
ATOM 650 O O . TYR A 1 79 ? -12.606 9.953 -2.124 1.00 93.88 79 TYR A O 1
ATOM 658 N N . GLY A 1 80 ? -13.354 7.891 -1.615 1.00 89.12 80 GLY A N 1
ATOM 659 C CA . GLY A 1 80 ? -14.710 8.273 -1.253 1.00 89.12 80 GLY A CA 1
ATOM 660 C C . GLY A 1 80 ? -15.561 8.774 -2.418 1.00 89.12 80 GLY A C 1
ATOM 661 O O . GLY A 1 80 ? -15.175 8.786 -3.584 1.00 89.12 80 GLY A O 1
ATOM 662 N N . ASP A 1 81 ? -16.761 9.206 -2.059 1.00 84.50 81 ASP A N 1
ATOM 663 C CA . ASP A 1 81 ? -17.798 9.757 -2.932 1.00 84.50 81 ASP A CA 1
ATOM 664 C C . ASP A 1 81 ? -17.409 11.097 -3.573 1.00 84.50 81 ASP A C 1
ATOM 666 O O . ASP A 1 81 ? -17.835 11.396 -4.688 1.00 84.50 81 ASP A O 1
ATOM 670 N N . LYS A 1 82 ? -16.552 11.874 -2.905 1.00 86.31 82 LYS A N 1
ATOM 671 C CA . LYS A 1 82 ? -16.013 13.138 -3.433 1.00 86.31 82 LYS A CA 1
ATOM 672 C C . LYS A 1 82 ? -14.831 12.942 -4.380 1.00 86.31 82 LYS A C 1
ATOM 674 O O . LYS A 1 82 ? -14.456 13.882 -5.073 1.00 86.31 82 LYS A O 1
ATOM 679 N N . ALA A 1 83 ? -14.306 11.717 -4.450 1.00 89.12 83 ALA A N 1
ATOM 680 C CA . ALA A 1 83 ? -13.210 11.326 -5.321 1.00 89.12 83 ALA A CA 1
ATOM 681 C C . ALA A 1 83 ? -11.938 12.171 -5.106 1.00 89.12 83 ALA A C 1
ATOM 683 O O . ALA A 1 83 ? -11.309 12.613 -6.067 1.00 89.12 83 ALA A O 1
ATOM 684 N N . ASP A 1 84 ? -11.559 12.371 -3.841 1.00 92.25 84 ASP A N 1
ATOM 685 C CA . ASP A 1 84 ? -10.337 13.087 -3.470 1.00 92.25 84 ASP A CA 1
ATOM 686 C C . ASP A 1 84 ? -9.094 12.244 -3.789 1.00 92.25 84 ASP A C 1
ATOM 688 O O . ASP A 1 84 ? -9.046 11.055 -3.473 1.00 92.25 84 ASP A O 1
ATOM 692 N N . THR A 1 85 ? -8.056 12.837 -4.381 1.00 94.44 85 THR A N 1
ATOM 693 C CA . THR A 1 85 ? -6.835 12.095 -4.732 1.00 94.44 85 THR A CA 1
ATOM 694 C C . THR A 1 85 ? -6.066 11.639 -3.493 1.00 94.44 85 THR A C 1
ATOM 696 O O . THR A 1 85 ? -5.732 12.445 -2.621 1.00 94.44 85 THR A O 1
ATOM 699 N N . ILE A 1 86 ? -5.739 10.344 -3.443 1.00 95.38 86 ILE A N 1
ATOM 700 C CA . ILE A 1 86 ? -4.758 9.780 -2.506 1.00 95.38 86 ILE A CA 1
ATOM 701 C C . ILE A 1 86 ? -3.365 9.916 -3.102 1.00 95.38 86 ILE A C 1
ATOM 703 O O . ILE A 1 86 ? -2.476 10.481 -2.471 1.00 95.38 86 ILE A O 1
ATOM 707 N N . PHE A 1 87 ? -3.188 9.410 -4.321 1.00 96.94 87 PHE A N 1
ATOM 708 C CA . PHE A 1 87 ? -1.960 9.529 -5.094 1.00 96.94 87 PHE A CA 1
ATOM 709 C C . PHE A 1 87 ? -2.220 9.235 -6.575 1.00 96.94 87 PHE A C 1
ATOM 711 O O . PHE A 1 87 ? -3.251 8.666 -6.955 1.00 96.94 87 PHE A O 1
ATOM 718 N N . ASP A 1 88 ? -1.252 9.608 -7.399 1.00 97.31 88 ASP A N 1
ATOM 719 C CA . ASP A 1 88 ? -1.134 9.191 -8.788 1.00 97.31 88 ASP A CA 1
ATOM 720 C C . ASP A 1 88 ? 0.095 8.297 -8.954 1.00 97.31 88 ASP A C 1
ATOM 722 O O . ASP A 1 88 ? 1.094 8.466 -8.265 1.00 97.31 88 ASP A O 1
ATOM 726 N N . ALA A 1 89 ? 0.051 7.368 -9.895 1.00 97.50 89 ALA A N 1
ATOM 727 C CA . ALA A 1 89 ? 1.211 6.620 -10.346 1.00 97.50 89 ALA A CA 1
ATOM 728 C C . ALA A 1 89 ? 1.327 6.722 -11.864 1.00 97.50 89 ALA A C 1
ATOM 730 O O . ALA A 1 89 ? 0.322 6.832 -12.573 1.00 97.50 89 ALA A O 1
ATOM 731 N N . THR A 1 90 ? 2.553 6.685 -12.366 1.00 97.44 90 THR A N 1
ATOM 732 C CA . THR A 1 90 ? 2.827 6.600 -13.797 1.00 97.44 90 THR A CA 1
ATOM 733 C C . THR A 1 90 ? 3.641 5.357 -14.116 1.00 97.44 90 THR A C 1
ATOM 735 O O . THR A 1 90 ? 4.510 4.947 -13.350 1.00 97.44 90 THR A O 1
ATOM 738 N N . GLU A 1 91 ? 3.354 4.764 -15.268 1.00 96.25 91 GLU A N 1
ATOM 739 C CA . GLU A 1 91 ? 4.129 3.684 -15.864 1.00 96.25 91 GLU A CA 1
ATOM 740 C C . GLU A 1 91 ? 4.535 4.130 -17.274 1.00 96.25 91 GLU A C 1
ATOM 742 O O . GLU A 1 91 ? 3.689 4.584 -18.051 1.00 96.25 91 GLU A O 1
ATOM 747 N N . ILE A 1 92 ? 5.825 4.066 -17.608 1.00 96.12 92 ILE A N 1
ATOM 748 C CA . ILE A 1 92 ? 6.371 4.617 -18.861 1.00 96.12 92 ILE A CA 1
ATOM 749 C C . ILE A 1 92 ? 6.947 3.488 -19.727 1.00 96.12 92 ILE A C 1
ATOM 751 O O . ILE A 1 92 ? 7.590 2.567 -19.223 1.00 96.12 92 ILE A O 1
ATOM 755 N N . VAL A 1 93 ? 6.693 3.534 -21.040 1.00 92.62 93 VAL A N 1
ATOM 756 C CA . VAL A 1 93 ? 7.165 2.521 -22.006 1.00 92.62 93 VAL A CA 1
ATOM 757 C C . VAL A 1 93 ? 8.690 2.525 -22.107 1.00 92.62 93 VAL A C 1
ATOM 759 O O . VAL A 1 93 ? 9.314 1.492 -21.892 1.00 92.62 93 VAL A O 1
ATOM 762 N N . ASP A 1 94 ? 9.278 3.687 -22.392 1.00 90.62 94 ASP A N 1
ATOM 763 C CA . ASP A 1 94 ? 10.727 3.882 -22.521 1.00 90.62 94 ASP A CA 1
ATOM 764 C C . ASP A 1 94 ? 11.237 4.811 -21.416 1.00 90.62 94 ASP A C 1
ATOM 766 O O . ASP A 1 94 ? 11.650 5.949 -21.639 1.00 90.62 94 ASP A O 1
ATOM 770 N N . GLY A 1 95 ? 11.072 4.367 -20.174 1.00 91.25 95 GLY A N 1
ATOM 771 C CA . GLY A 1 95 ? 11.463 5.150 -19.016 1.00 91.25 95 GLY A CA 1
ATOM 772 C C . GLY A 1 95 ? 10.971 4.570 -17.704 1.00 91.25 95 GLY A C 1
ATOM 773 O O . GLY A 1 95 ? 10.432 3.462 -17.640 1.00 91.25 95 GLY A O 1
ATOM 774 N N . GLN A 1 96 ? 11.167 5.365 -16.660 1.00 93.94 96 GLN A N 1
ATOM 775 C CA . GLN A 1 96 ? 10.738 5.083 -15.304 1.00 93.94 96 GLN A CA 1
ATOM 776 C C . GLN A 1 96 ? 9.689 6.120 -14.918 1.00 93.94 96 GLN A C 1
ATOM 778 O O . GLN A 1 96 ? 9.969 7.317 -14.892 1.00 93.94 96 GLN A O 1
ATOM 783 N N . GLY A 1 97 ? 8.472 5.652 -14.675 1.00 95.31 97 GLY A N 1
ATOM 784 C CA . GLY A 1 97 ? 7.441 6.444 -14.032 1.00 95.31 97 GLY A CA 1
ATOM 785 C C . GLY A 1 97 ? 7.707 6.612 -12.539 1.00 95.31 97 GLY A C 1
ATOM 786 O O . GLY A 1 97 ? 8.773 6.291 -12.015 1.00 95.31 97 GLY A O 1
ATOM 787 N N . GLU A 1 98 ? 6.714 7.119 -11.835 1.00 95.25 98 GLU A N 1
ATOM 788 C CA . GLU A 1 98 ? 6.845 7.507 -10.436 1.00 95.25 98 GLU A CA 1
ATOM 789 C C . GLU A 1 98 ? 5.497 7.471 -9.721 1.00 95.25 98 GLU A C 1
ATOM 791 O O . GLU A 1 98 ? 4.436 7.498 -10.353 1.00 95.25 98 GLU A O 1
ATOM 796 N N . ILE A 1 99 ? 5.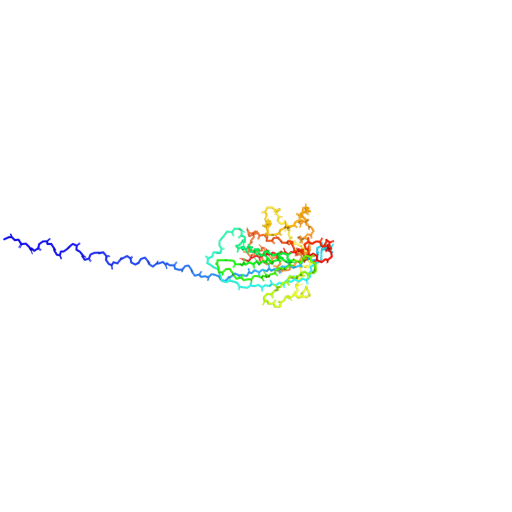555 7.432 -8.391 1.00 95.81 99 ILE A N 1
ATOM 797 C CA . ILE A 1 99 ? 4.403 7.651 -7.521 1.00 95.81 99 ILE A CA 1
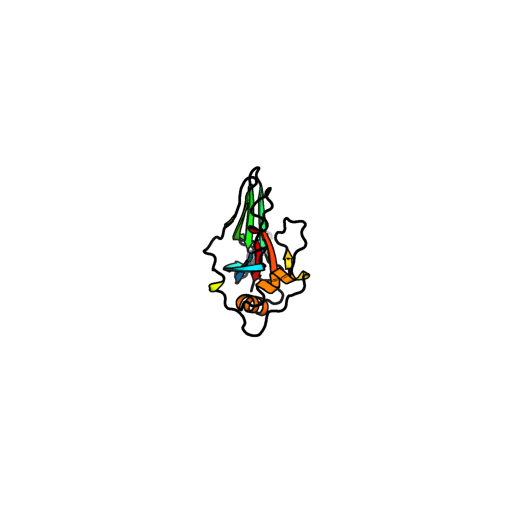ATOM 798 C C . ILE A 1 99 ? 4.410 9.124 -7.106 1.00 95.81 99 ILE A C 1
ATOM 800 O O . ILE A 1 99 ? 5.385 9.627 -6.551 1.00 95.81 99 ILE A O 1
ATOM 804 N N . LEU A 1 100 ? 3.308 9.813 -7.374 1.00 94.88 100 LEU A N 1
ATOM 805 C CA . LEU A 1 100 ? 3.098 11.229 -7.122 1.00 94.88 100 LEU A CA 1
ATOM 806 C C . LEU A 1 100 ? 2.101 11.404 -5.978 1.00 94.88 100 LEU A C 1
ATOM 808 O O . LEU A 1 100 ? 0.906 11.126 -6.111 1.00 94.88 100 LEU A O 1
ATOM 812 N N . TYR A 1 101 ? 2.595 11.911 -4.854 1.00 91.19 101 TYR A N 1
ATOM 813 C CA . TYR A 1 101 ? 1.774 12.210 -3.688 1.00 91.19 101 TYR A CA 1
ATOM 814 C C . TYR A 1 101 ? 1.287 13.668 -3.723 1.00 91.19 101 TYR A C 1
ATOM 816 O O . TYR A 1 101 ? 2.079 14.568 -4.003 1.00 91.19 101 TYR A O 1
ATOM 824 N N . PRO A 1 102 ? 0.012 13.951 -3.390 1.00 78.94 102 PRO A N 1
ATOM 825 C CA . PRO A 1 102 ? -0.516 15.317 -3.358 1.00 78.94 102 PRO A CA 1
ATOM 826 C C . PRO A 1 102 ? 0.056 16.148 -2.198 1.00 78.94 102 PRO A C 1
ATOM 828 O O . PRO A 1 102 ? -0.074 17.367 -2.186 1.00 78.94 102 PRO A O 1
ATOM 831 N N . ASN A 1 103 ? 0.673 15.491 -1.214 1.00 76.75 103 ASN A N 1
ATOM 832 C CA . ASN A 1 103 ? 1.314 16.091 -0.050 1.00 76.75 103 ASN A CA 1
ATOM 833 C C . ASN A 1 103 ? 2.649 15.384 0.223 1.00 76.75 103 ASN A C 1
ATOM 835 O O . ASN A 1 103 ? 2.873 14.274 -0.253 1.00 76.75 103 ASN A O 1
ATOM 839 N N . ASN A 1 104 ? 3.501 15.986 1.057 1.00 82.94 104 ASN A N 1
ATOM 840 C CA . ASN A 1 104 ? 4.768 15.376 1.474 1.00 82.94 104 ASN A CA 1
ATOM 841 C C . ASN A 1 104 ? 4.546 13.989 2.097 1.00 82.94 104 ASN A C 1
ATOM 843 O O . ASN A 1 104 ? 3.710 13.848 2.993 1.00 82.94 104 ASN A O 1
ATOM 847 N N . PHE A 1 105 ? 5.322 13.002 1.654 1.00 88.12 105 PHE A N 1
ATOM 848 C CA . PHE A 1 105 ? 5.306 11.636 2.170 1.00 88.12 105 PHE A CA 1
ATOM 849 C C . PHE A 1 105 ? 6.272 11.498 3.353 1.00 88.12 105 PHE A C 1
ATOM 851 O O . PHE A 1 105 ? 7.409 11.970 3.287 1.00 88.12 105 PHE A O 1
ATOM 858 N N . ASP A 1 106 ? 5.825 10.882 4.447 1.00 91.44 106 ASP A N 1
ATOM 859 C CA . ASP A 1 106 ? 6.603 10.814 5.681 1.00 91.44 106 ASP A CA 1
ATOM 860 C C . ASP A 1 106 ? 7.506 9.570 5.669 1.00 91.44 106 ASP A C 1
ATOM 862 O O . ASP A 1 106 ? 7.052 8.445 5.459 1.00 91.44 106 ASP A O 1
ATOM 866 N N . SER A 1 107 ? 8.806 9.765 5.906 1.00 92.31 107 SER A N 1
ATOM 867 C CA . SER A 1 107 ? 9.789 8.674 5.954 1.00 92.31 107 SER A CA 1
ATOM 868 C C . SER A 1 107 ? 9.524 7.700 7.109 1.00 92.31 107 SER A C 1
ATOM 870 O O . SER A 1 107 ? 9.045 8.098 8.173 1.00 92.31 107 SER A O 1
ATOM 872 N N . TYR A 1 108 ? 9.926 6.432 6.944 1.00 90.25 108 TYR A N 1
ATOM 873 C CA . TYR A 1 108 ? 9.792 5.377 7.959 1.00 90.25 108 TYR A CA 1
ATOM 874 C C . TYR A 1 108 ? 10.292 5.765 9.362 1.00 90.25 108 TYR A C 1
ATOM 876 O O . TYR A 1 108 ? 9.790 5.235 10.350 1.00 90.25 108 TYR A O 1
ATOM 884 N N . ILE A 1 109 ? 11.262 6.682 9.475 1.00 86.19 109 ILE A N 1
ATOM 885 C CA . ILE A 1 109 ? 11.808 7.142 10.764 1.00 86.19 109 ILE A CA 1
ATOM 886 C C . ILE A 1 109 ? 10.765 7.834 11.652 1.00 86.19 109 ILE A C 1
ATOM 888 O O . ILE A 1 109 ? 10.943 7.892 12.866 1.00 86.19 109 ILE A O 1
ATOM 892 N N . PHE A 1 110 ? 9.680 8.344 11.063 1.00 92.25 110 PHE A N 1
ATOM 893 C CA . PHE A 1 110 ? 8.591 9.006 11.782 1.00 92.25 110 PHE A CA 1
ATOM 894 C C . PHE A 1 110 ? 7.522 8.029 12.290 1.00 92.25 110 PHE A C 1
ATOM 896 O O . PHE A 1 110 ? 6.583 8.443 12.968 1.00 92.25 110 PHE A O 1
ATOM 903 N N . TYR A 1 111 ? 7.663 6.733 12.000 1.00 94.94 111 TYR A N 1
ATOM 904 C CA . TYR A 1 111 ? 6.706 5.709 12.400 1.00 94.94 111 TYR A CA 1
ATOM 905 C C . TYR A 1 111 ? 7.209 4.902 13.593 1.00 94.94 111 TYR A C 1
ATOM 907 O O . TYR A 1 111 ? 8.229 4.211 13.538 1.00 94.94 111 TYR A O 1
ATOM 915 N N . TYR A 1 112 ? 6.442 4.951 14.680 1.00 95.00 112 TYR A N 1
ATOM 916 C CA . TYR A 1 112 ? 6.740 4.193 15.887 1.00 95.00 112 TYR A CA 1
ATOM 917 C C . TYR A 1 112 ? 6.403 2.712 15.726 1.00 95.00 112 TYR A C 1
ATOM 919 O O . TYR A 1 112 ? 5.351 2.344 15.193 1.00 95.00 112 TYR A O 1
ATOM 927 N N . LYS A 1 113 ? 7.280 1.870 16.271 1.00 95.81 113 LYS A N 1
ATOM 928 C CA . LYS A 1 113 ? 7.097 0.422 16.321 1.00 95.81 113 LYS A CA 1
ATOM 929 C C . LYS A 1 113 ? 6.497 -0.021 17.653 1.00 95.81 113 LYS A C 1
ATOM 931 O O . LYS A 1 113 ? 6.633 0.667 18.661 1.00 95.81 113 LYS A O 1
ATOM 936 N N . LEU A 1 114 ? 5.814 -1.156 17.625 1.00 94.81 114 LEU A N 1
ATOM 937 C CA . LEU A 1 114 ? 5.409 -1.938 18.783 1.00 94.81 114 LEU A CA 1
ATOM 938 C C . LEU A 1 114 ? 6.638 -2.646 19.358 1.00 94.81 114 LEU A C 1
ATOM 940 O O . LEU A 1 114 ? 7.483 -3.135 18.607 1.00 94.81 114 LEU A O 1
ATOM 944 N N . ASP A 1 115 ? 6.725 -2.699 20.685 1.00 90.31 115 ASP A N 1
ATOM 945 C CA . ASP A 1 115 ? 7.930 -3.178 21.371 1.00 90.31 115 ASP A CA 1
ATOM 946 C C . ASP A 1 115 ? 7.932 -4.700 21.592 1.00 90.31 115 ASP A C 1
ATOM 948 O O . ASP A 1 115 ? 8.992 -5.321 21.592 1.00 90.31 115 ASP A O 1
ATOM 952 N N . SER A 1 116 ? 6.759 -5.316 21.787 1.00 91.06 116 SER A N 1
ATOM 953 C CA . SER A 1 116 ? 6.655 -6.695 22.298 1.00 91.06 116 SER A CA 1
ATOM 954 C C . SER A 1 116 ? 5.766 -7.641 21.487 1.00 91.06 116 SER A C 1
ATOM 956 O O . SER A 1 116 ? 5.732 -8.835 21.778 1.00 91.06 116 SER A O 1
ATOM 958 N N . TYR A 1 117 ? 5.058 -7.150 20.470 1.00 94.75 117 TYR A N 1
ATOM 959 C CA . TYR A 1 117 ? 4.196 -7.968 19.614 1.00 94.75 117 TYR A CA 1
ATOM 960 C C . TYR A 1 117 ? 4.030 -7.349 18.226 1.00 94.75 117 TYR A C 1
ATOM 962 O O . TYR A 1 117 ? 4.506 -6.250 17.943 1.00 94.75 117 TYR A O 1
ATOM 970 N N . THR A 1 118 ? 3.339 -8.081 17.355 1.00 96.19 118 THR A N 1
ATOM 971 C CA . THR A 1 118 ? 2.933 -7.612 16.029 1.00 96.19 118 THR A CA 1
ATOM 972 C C . THR A 1 118 ? 1.437 -7.814 15.854 1.00 96.19 118 THR A C 1
ATOM 974 O O . THR A 1 118 ? 0.849 -8.720 16.450 1.00 96.19 118 THR A O 1
ATOM 977 N N . VAL A 1 119 ? 0.815 -6.966 15.044 1.00 96.81 119 VAL A N 1
ATOM 978 C CA . VAL A 1 119 ? -0.581 -7.115 14.644 1.00 96.81 119 VAL A CA 1
ATOM 979 C C . VAL A 1 119 ? -0.701 -8.375 13.792 1.00 96.81 119 VAL A C 1
ATOM 981 O O . VAL A 1 119 ? -0.013 -8.524 12.781 1.00 96.81 119 VAL A O 1
ATOM 984 N N . SER A 1 120 ? -1.573 -9.295 14.200 1.00 96.56 120 SER A N 1
ATOM 985 C CA . SER A 1 120 ? -1.806 -10.528 13.443 1.00 96.56 120 SER A CA 1
ATOM 986 C C . SER A 1 120 ? -2.323 -10.214 12.043 1.00 96.56 120 SER A C 1
ATOM 988 O O . SER A 1 120 ? -3.120 -9.291 11.861 1.00 96.56 120 SER A O 1
ATOM 990 N N . GLN A 1 121 ? -1.860 -10.978 11.058 1.00 96.69 121 GLN A N 1
ATOM 991 C CA . GLN A 1 121 ? -2.362 -10.853 9.697 1.00 96.69 121 GLN A CA 1
ATOM 992 C C . GLN A 1 121 ? -3.835 -11.255 9.644 1.00 96.69 121 GLN A C 1
ATOM 994 O O . GLN A 1 121 ? -4.196 -12.291 10.211 1.00 96.69 121 GLN A O 1
ATOM 999 N N . PRO A 1 122 ? -4.697 -10.464 8.989 1.00 95.94 122 PRO A N 1
ATOM 1000 C CA . PRO A 1 122 ? -6.052 -10.907 8.714 1.00 95.94 122 PRO A CA 1
ATOM 1001 C C . PRO A 1 122 ? -6.064 -11.976 7.609 1.00 95.94 122 PRO A C 1
ATOM 1003 O O . PRO A 1 122 ? -5.073 -12.182 6.917 1.00 95.94 122 PRO A O 1
ATOM 1006 N N . SER A 1 123 ? -7.199 -12.650 7.415 1.00 96.75 123 SER A N 1
ATOM 1007 C CA . SER A 1 123 ? -7.370 -13.551 6.263 1.00 96.75 123 SER A CA 1
ATOM 1008 C C . SER A 1 123 ? -7.064 -12.826 4.944 1.00 96.75 123 SER A C 1
ATOM 1010 O O . SER A 1 123 ? -7.320 -11.625 4.836 1.00 96.75 123 SER A O 1
ATOM 1012 N N . GLU A 1 124 ? -6.584 -13.545 3.929 1.00 97.19 124 GLU A N 1
ATOM 1013 C CA . GLU A 1 124 ? -6.336 -12.986 2.592 1.00 97.19 124 GLU A CA 1
ATOM 1014 C C . GLU A 1 124 ? -7.591 -12.308 2.002 1.00 97.19 124 GLU A C 1
ATOM 1016 O O . GLU A 1 124 ? -7.482 -11.270 1.357 1.00 97.19 124 GLU A O 1
ATOM 1021 N N . ASP A 1 125 ? -8.798 -12.781 2.344 1.00 96.31 125 ASP A N 1
ATOM 1022 C CA . ASP A 1 125 ? -10.080 -12.178 1.926 1.00 96.31 125 ASP A CA 1
ATOM 1023 C C . ASP A 1 125 ? -10.316 -10.749 2.462 1.00 96.31 125 ASP A C 1
ATOM 1025 O O . ASP A 1 125 ? -11.188 -10.018 1.977 1.00 96.31 125 ASP A O 1
ATOM 1029 N N . PHE A 1 126 ? -9.558 -10.328 3.481 1.00 96.62 126 PHE A N 1
ATOM 1030 C CA . PHE A 1 126 ? -9.573 -8.949 3.975 1.00 96.62 126 PHE A CA 1
ATOM 1031 C C . PHE A 1 126 ? -8.707 -8.011 3.135 1.00 96.62 126 PHE A C 1
ATOM 1033 O O . PHE A 1 126 ? -8.766 -6.800 3.349 1.00 96.62 126 PHE A O 1
ATOM 1040 N N . PHE A 1 127 ? -7.930 -8.520 2.182 1.00 98.31 127 PHE A N 1
ATOM 1041 C CA . PHE A 1 127 ? -7.198 -7.688 1.241 1.00 98.31 127 PHE A CA 1
ATOM 1042 C C . PHE A 1 127 ? -8.069 -7.405 0.017 1.00 98.31 127 PHE A C 1
ATOM 1044 O O . PHE A 1 127 ? -8.438 -8.284 -0.756 1.00 98.31 127 PHE A O 1
ATOM 1051 N N . GLN A 1 128 ? -8.411 -6.134 -0.165 1.00 97.94 128 GLN A N 1
ATOM 1052 C CA . GLN A 1 128 ? -9.025 -5.634 -1.382 1.00 97.94 128 GLN A CA 1
ATOM 1053 C C . GLN A 1 128 ? -7.911 -5.312 -2.377 1.00 97.94 128 GLN A C 1
ATOM 1055 O O . GLN A 1 128 ? -7.188 -4.330 -2.206 1.00 97.94 128 GLN A O 1
ATOM 1060 N N . ILE A 1 129 ? -7.773 -6.136 -3.413 1.00 98.25 129 ILE A N 1
ATOM 1061 C CA . ILE A 1 129 ? -6.798 -5.900 -4.481 1.00 98.25 129 ILE A CA 1
ATOM 1062 C C . ILE A 1 129 ? -7.300 -4.736 -5.334 1.00 98.25 129 ILE A C 1
ATOM 1064 O O . ILE A 1 129 ? -8.293 -4.861 -6.046 1.00 98.25 129 ILE A O 1
ATOM 1068 N N . LEU A 1 130 ? -6.647 -3.584 -5.205 1.00 97.94 130 LEU A N 1
ATOM 1069 C CA . LEU A 1 130 ? -7.044 -2.351 -5.884 1.00 97.94 130 LEU A CA 1
ATOM 1070 C C . LEU A 1 130 ? -6.369 -2.224 -7.247 1.00 97.94 130 LEU A C 1
ATOM 1072 O O . LEU A 1 130 ? -6.986 -1.737 -8.187 1.00 97.94 130 LEU A O 1
ATOM 1076 N N . TYR A 1 131 ? -5.111 -2.653 -7.350 1.00 97.75 131 TYR A N 1
ATOM 1077 C CA . TYR A 1 131 ? -4.371 -2.663 -8.606 1.00 97.75 131 TYR A CA 1
ATOM 1078 C C . TYR A 1 131 ? -3.194 -3.638 -8.514 1.00 97.75 131 TYR A C 1
ATOM 1080 O O . TYR A 1 131 ? -2.364 -3.538 -7.612 1.00 97.75 131 TYR A O 1
ATOM 1088 N N . HIS A 1 132 ? -3.138 -4.599 -9.430 1.00 96.25 132 HIS A N 1
ATOM 1089 C CA . HIS A 1 132 ? -2.094 -5.617 -9.486 1.00 96.25 132 HIS A CA 1
ATOM 1090 C C . HIS A 1 132 ? -1.934 -6.086 -10.934 1.00 96.25 132 HIS A C 1
ATOM 1092 O O . HIS A 1 132 ? -2.522 -7.083 -11.349 1.00 96.25 132 HIS A O 1
ATOM 1098 N N . ASP A 1 133 ? -1.165 -5.329 -11.714 1.00 89.19 133 ASP A N 1
ATOM 1099 C CA . ASP A 1 133 ? -0.869 -5.650 -13.115 1.00 89.19 133 ASP A CA 1
ATOM 1100 C C . ASP A 1 133 ? 0.376 -6.554 -13.204 1.00 89.19 133 ASP A C 1
ATOM 1102 O O . ASP A 1 133 ? 1.439 -6.186 -13.706 1.00 89.19 133 ASP A O 1
ATOM 1106 N N . SER A 1 134 ? 0.286 -7.732 -12.584 1.00 88.44 134 SER A N 1
ATOM 1107 C CA . SER A 1 134 ? 1.306 -8.782 -12.627 1.00 88.44 134 SER A CA 1
ATOM 1108 C C . SER A 1 134 ? 0.650 -10.160 -12.568 1.00 88.44 134 SER A C 1
ATOM 1110 O O . SER A 1 134 ? -0.414 -10.334 -11.974 1.00 88.44 134 SER A O 1
ATOM 1112 N N . SER A 1 135 ? 1.296 -11.151 -13.180 1.00 88.88 135 SER A N 1
ATOM 1113 C CA . SER A 1 135 ? 0.930 -12.564 -13.036 1.00 88.88 135 SER A CA 1
ATOM 1114 C C . SER A 1 135 ? 1.501 -13.206 -11.772 1.00 88.88 135 SER A C 1
ATOM 1116 O O . SER A 1 135 ? 1.157 -14.347 -11.465 1.00 88.88 135 SER A O 1
ATOM 1118 N N . ASP A 1 136 ? 2.403 -12.515 -11.074 1.00 89.81 136 ASP A N 1
ATOM 1119 C CA . ASP A 1 136 ? 3.067 -13.054 -9.892 1.00 89.81 136 ASP A CA 1
ATOM 1120 C C . ASP A 1 136 ? 2.073 -13.232 -8.733 1.00 89.81 136 ASP A C 1
ATOM 1122 O O . ASP A 1 136 ? 1.171 -12.412 -8.551 1.00 89.81 136 ASP A O 1
ATOM 1126 N N . PRO A 1 137 ? 2.210 -14.292 -7.921 1.00 94.75 137 PRO A N 1
ATOM 1127 C CA . PRO A 1 137 ? 1.389 -14.443 -6.730 1.00 94.75 137 PRO A CA 1
ATOM 1128 C C . PRO A 1 137 ? 1.699 -13.329 -5.725 1.00 94.75 137 PRO A C 1
ATOM 1130 O O . PRO A 1 137 ? 2.857 -12.969 -5.512 1.00 94.75 137 PRO A O 1
ATOM 1133 N N . ILE A 1 138 ? 0.663 -12.819 -5.058 1.00 97.31 138 ILE A N 1
ATOM 1134 C CA . ILE A 1 138 ? 0.811 -11.776 -4.040 1.00 97.31 138 ILE A CA 1
ATOM 1135 C C . ILE A 1 138 ? 1.369 -12.402 -2.749 1.00 97.31 138 ILE A C 1
ATOM 1137 O O . ILE A 1 138 ? 0.729 -13.286 -2.176 1.00 97.31 138 ILE A O 1
ATOM 1141 N N . PRO A 1 139 ? 2.529 -11.951 -2.235 1.00 97.19 139 PRO A N 1
ATOM 1142 C CA . PRO A 1 139 ? 3.113 -12.490 -1.012 1.00 97.19 139 PRO A CA 1
ATOM 1143 C C . PRO A 1 139 ? 2.524 -11.801 0.234 1.00 97.19 139 PRO A C 1
ATOM 1145 O O . PRO A 1 139 ? 3.231 -11.058 0.921 1.00 97.19 139 PRO A O 1
ATOM 1148 N N . PHE A 1 140 ? 1.236 -12.035 0.530 1.00 98.00 140 PHE A N 1
ATOM 1149 C CA . PHE A 1 140 ? 0.499 -11.379 1.629 1.00 98.00 140 PHE A CA 1
ATOM 1150 C C . PHE A 1 140 ? 1.257 -11.413 2.964 1.00 98.00 140 PHE A C 1
ATOM 1152 O O . PHE A 1 140 ? 1.432 -10.367 3.589 1.00 98.00 140 PHE A O 1
ATOM 1159 N N . ASP A 1 141 ? 1.795 -12.581 3.328 1.00 97.62 141 ASP A N 1
ATOM 1160 C CA . ASP A 1 141 ? 2.607 -12.793 4.534 1.00 97.62 141 ASP A CA 1
ATOM 1161 C C . ASP A 1 141 ? 3.814 -11.862 4.624 1.00 97.62 141 ASP A C 1
ATOM 1163 O O . ASP A 1 141 ? 4.092 -11.264 5.667 1.00 97.62 141 ASP A O 1
ATOM 1167 N N . SER A 1 142 ? 4.538 -11.722 3.516 1.00 97.25 142 SER A N 1
ATOM 1168 C CA . SER A 1 142 ? 5.739 -10.896 3.459 1.00 97.25 142 SER A CA 1
ATOM 1169 C C . SER A 1 142 ? 5.388 -9.415 3.572 1.00 97.25 142 SER A C 1
ATOM 1171 O O . SER A 1 142 ? 5.957 -8.703 4.399 1.00 97.25 142 SER A O 1
ATOM 1173 N N . ILE A 1 143 ? 4.387 -8.981 2.800 1.00 98.19 143 ILE A N 1
ATOM 1174 C CA . ILE A 1 143 ? 3.895 -7.601 2.775 1.00 98.19 143 ILE A CA 1
ATOM 1175 C C . ILE A 1 143 ? 3.382 -7.191 4.161 1.00 98.19 143 ILE A C 1
ATOM 1177 O O . ILE A 1 143 ? 3.762 -6.145 4.690 1.00 98.19 143 ILE A O 1
ATOM 1181 N N . TRP A 1 144 ? 2.537 -8.016 4.784 1.00 98.44 144 TRP A N 1
ATOM 1182 C CA . TRP A 1 144 ? 1.957 -7.694 6.083 1.00 98.44 144 TRP A CA 1
ATOM 1183 C C . TRP A 1 144 ? 3.010 -7.673 7.188 1.00 98.44 144 TRP A C 1
ATOM 1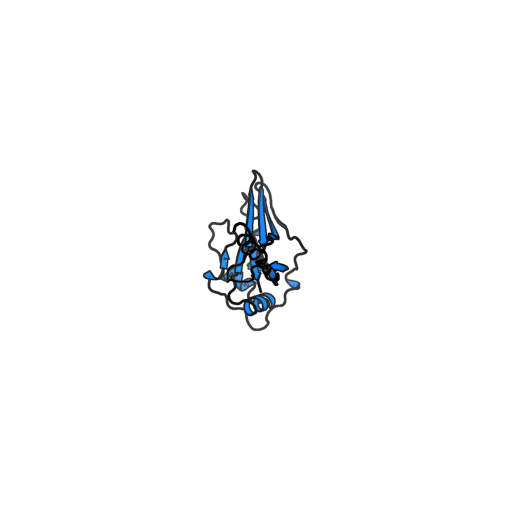185 O O . TRP A 1 144 ? 3.030 -6.746 8.000 1.00 98.44 144 TRP A O 1
ATOM 1195 N N . LYS A 1 145 ? 3.929 -8.646 7.211 1.00 97.88 145 LYS A N 1
ATOM 1196 C CA . LYS A 1 145 ? 5.002 -8.714 8.214 1.00 97.88 145 LYS A CA 1
ATOM 1197 C C . LYS A 1 145 ? 5.878 -7.460 8.227 1.00 97.88 145 LYS A C 1
ATOM 1199 O O . LYS A 1 145 ? 6.390 -7.090 9.284 1.00 97.88 145 LYS A O 1
ATOM 1204 N N . THR A 1 146 ? 6.031 -6.787 7.088 1.00 98.00 146 THR A N 1
ATOM 1205 C CA . THR A 1 146 ? 6.786 -5.533 6.987 1.00 98.00 146 THR A CA 1
ATOM 1206 C C . THR A 1 146 ? 6.157 -4.385 7.782 1.00 98.00 146 THR A C 1
ATOM 1208 O O . THR A 1 146 ? 6.888 -3.535 8.294 1.00 98.00 146 THR A O 1
ATOM 1211 N N . VAL A 1 147 ? 4.828 -4.358 7.916 1.00 98.25 147 VAL A N 1
ATOM 1212 C CA . VAL A 1 147 ? 4.088 -3.255 8.558 1.00 98.25 147 VAL A CA 1
ATOM 1213 C C . VAL A 1 147 ? 3.389 -3.656 9.859 1.00 98.25 147 VAL A C 1
ATOM 1215 O O . VAL A 1 147 ? 2.923 -2.795 10.604 1.00 98.25 147 VAL A O 1
ATOM 1218 N N . SER A 1 148 ? 3.328 -4.949 10.175 1.00 97.94 148 SER A N 1
ATOM 1219 C CA . SER A 1 148 ? 2.587 -5.483 11.323 1.00 97.94 148 SER A CA 1
ATOM 1220 C C . SER A 1 148 ? 3.121 -5.025 12.680 1.00 97.94 148 SER A C 1
ATOM 1222 O O . SER A 1 148 ? 2.414 -5.119 13.679 1.00 97.94 148 SER A O 1
ATOM 1224 N N . ASN A 1 149 ? 4.349 -4.510 12.748 1.00 97.31 149 ASN A N 1
ATOM 1225 C CA . ASN A 1 149 ? 4.917 -3.950 13.972 1.00 97.31 149 ASN A CA 1
ATOM 1226 C C . ASN A 1 149 ? 4.696 -2.437 14.116 1.00 97.31 149 ASN A C 1
ATOM 1228 O O . ASN A 1 149 ? 5.247 -1.853 15.041 1.00 97.31 149 ASN A O 1
ATOM 1232 N N . LEU A 1 150 ? 3.946 -1.774 13.234 1.00 98.06 150 LEU A N 1
ATOM 1233 C CA . LEU A 1 150 ? 3.723 -0.330 13.322 1.00 98.06 150 LEU A CA 1
ATOM 1234 C C . LEU A 1 150 ? 2.570 -0.007 14.284 1.00 98.06 150 LEU A C 1
ATOM 1236 O O . LEU A 1 150 ? 1.460 -0.521 14.124 1.00 98.06 150 LEU A O 1
ATOM 1240 N N . LYS A 1 151 ? 2.786 0.933 15.219 1.00 97.38 151 LYS A N 1
ATOM 1241 C CA . LYS A 1 151 ? 1.722 1.442 16.115 1.00 97.38 151 LYS A CA 1
ATOM 1242 C C . LYS A 1 151 ? 0.539 2.009 15.329 1.00 97.38 151 LYS A C 1
ATOM 1244 O O . LYS A 1 151 ? -0.611 1.886 15.742 1.00 97.38 151 LYS A O 1
ATOM 1249 N N . THR A 1 152 ? 0.807 2.618 14.175 1.00 97.06 152 THR A N 1
ATOM 1250 C CA . THR A 1 152 ? -0.247 3.159 13.313 1.00 97.06 152 THR A CA 1
ATOM 1251 C C . THR A 1 152 ? -1.103 2.053 12.703 1.00 97.06 152 THR A C 1
ATOM 1253 O O . THR A 1 152 ? -2.323 2.175 12.710 1.00 97.06 152 THR A O 1
ATOM 1256 N N . VAL A 1 153 ? -0.504 0.946 12.249 1.00 97.81 153 VAL A N 1
ATOM 1257 C CA . VAL A 1 153 ? -1.266 -0.201 11.724 1.00 97.81 153 VAL A CA 1
ATOM 1258 C C . VAL A 1 153 ? -2.176 -0.768 12.805 1.00 97.81 153 VAL A C 1
ATOM 1260 O O . VAL A 1 153 ? -3.364 -0.955 12.554 1.00 97.81 153 VAL A O 1
ATOM 1263 N N . GLU A 1 154 ? -1.663 -0.954 14.022 1.00 97.75 154 GLU A N 1
ATOM 1264 C CA . GLU A 1 154 ? -2.485 -1.372 15.159 1.00 97.75 154 GLU A CA 1
ATOM 1265 C C . GLU A 1 154 ? -3.663 -0.419 15.394 1.00 97.75 154 GLU A C 1
ATOM 1267 O O . GLU A 1 154 ? -4.810 -0.858 15.459 1.00 97.75 154 GLU A O 1
ATOM 1272 N N . SER A 1 155 ? -3.395 0.884 15.499 1.00 97.25 155 SER A N 1
ATOM 1273 C CA . SER A 1 155 ? -4.421 1.899 15.757 1.00 97.25 155 SER A CA 1
ATOM 1274 C C . SER A 1 155 ? -5.547 1.852 14.720 1.00 97.25 155 SER A C 1
ATOM 1276 O O . SER A 1 155 ? -6.724 1.836 15.081 1.00 97.25 155 SER A O 1
ATOM 1278 N N . TYR A 1 156 ? -5.201 1.749 13.433 1.00 97.31 156 TYR A N 1
ATOM 1279 C CA . TYR A 1 156 ? -6.178 1.654 12.347 1.00 97.31 156 TYR A CA 1
ATOM 1280 C C . TYR A 1 156 ? -6.979 0.349 12.400 1.00 97.31 156 TYR A C 1
ATOM 1282 O O . TYR A 1 156 ? -8.204 0.377 12.277 1.00 97.31 156 TYR A O 1
ATOM 1290 N N . ARG A 1 157 ? -6.323 -0.795 12.641 1.00 96.25 157 ARG A N 1
ATOM 1291 C CA . ARG A 1 157 ? -7.017 -2.088 12.769 1.00 96.25 157 ARG A CA 1
ATOM 1292 C C . ARG A 1 157 ? -7.926 -2.147 13.996 1.00 96.25 157 ARG A C 1
ATOM 1294 O O . ARG A 1 157 ? -8.996 -2.731 13.900 1.00 96.25 157 ARG A O 1
ATOM 1301 N N . ASN A 1 158 ? -7.553 -1.522 15.111 1.00 96.00 158 ASN A N 1
ATOM 1302 C CA . ASN A 1 158 ? -8.379 -1.493 16.321 1.00 96.00 158 ASN A CA 1
ATOM 1303 C C . ASN A 1 158 ? -9.598 -0.574 16.176 1.00 96.00 158 ASN A C 1
ATOM 1305 O O . ASN A 1 158 ? -10.670 -0.899 16.682 1.00 96.00 158 ASN A O 1
ATOM 1309 N N . LYS A 1 159 ? -9.457 0.559 15.477 1.00 94.88 159 LYS A N 1
ATOM 1310 C CA . LYS A 1 159 ? -10.577 1.478 15.216 1.00 94.88 159 LYS A CA 1
ATOM 1311 C C . LYS A 1 159 ? -11.580 0.913 14.215 1.00 94.88 159 LYS A C 1
ATOM 1313 O O . LYS A 1 159 ? -12.778 1.122 14.384 1.00 94.88 159 LYS A O 1
ATOM 1318 N N . ASN A 1 160 ? -11.103 0.190 13.200 1.00 93.81 160 ASN A N 1
ATOM 1319 C CA . ASN A 1 160 ? -11.956 -0.378 12.159 1.00 93.81 160 ASN A CA 1
ATOM 1320 C C . ASN A 1 160 ? -11.553 -1.821 11.799 1.00 93.81 160 ASN A C 1
ATOM 1322 O O . ASN A 1 160 ? -11.033 -2.084 10.708 1.00 93.81 160 ASN A O 1
ATOM 1326 N N . PRO A 1 161 ? -11.803 -2.787 12.703 1.00 93.81 161 PRO A N 1
ATOM 1327 C CA . PRO A 1 161 ? -11.344 -4.168 12.542 1.00 93.81 161 PRO A CA 1
ATOM 1328 C C . PRO A 1 161 ? -12.006 -4.897 11.372 1.00 93.81 161 PRO A C 1
ATOM 1330 O O . PRO A 1 161 ? -11.427 -5.837 10.832 1.00 93.81 161 PRO A O 1
ATOM 1333 N N . SER A 1 162 ? -13.194 -4.457 10.955 1.00 93.69 162 SER A N 1
ATOM 1334 C CA . SER A 1 162 ? -13.933 -5.017 9.823 1.00 93.69 162 SER A CA 1
ATOM 1335 C C . SER A 1 162 ? -13.538 -4.429 8.468 1.00 93.69 162 SER A C 1
ATOM 1337 O O . SER A 1 162 ? -13.960 -4.965 7.446 1.00 93.69 162 SER A O 1
ATOM 1339 N N . SER A 1 163 ? -12.773 -3.331 8.422 1.00 95.06 163 SER A N 1
ATOM 1340 C CA . SER A 1 163 ? -12.360 -2.745 7.143 1.00 95.06 163 SER A CA 1
ATOM 1341 C C . SER A 1 163 ? -11.397 -3.679 6.421 1.00 95.06 163 SER A C 1
ATOM 1343 O O . SER A 1 163 ? -10.496 -4.260 7.037 1.00 95.06 163 SER A O 1
ATOM 1345 N N . LYS A 1 164 ? -11.531 -3.768 5.103 1.00 97.56 164 LYS A N 1
ATOM 1346 C CA . LYS A 1 164 ? -10.519 -4.350 4.233 1.00 97.56 164 LYS A CA 1
ATOM 1347 C C . LYS A 1 164 ? -9.275 -3.469 4.181 1.00 97.56 164 LYS A C 1
ATOM 1349 O O . LYS A 1 164 ? -9.310 -2.288 4.540 1.00 97.56 164 LYS A O 1
ATOM 1354 N N . ILE A 1 165 ? -8.181 -4.084 3.759 1.00 98.50 165 ILE A N 1
ATOM 1355 C CA . ILE A 1 165 ? -6.883 -3.466 3.507 1.00 98.50 165 ILE A CA 1
ATOM 1356 C C . ILE A 1 165 ? -6.722 -3.368 1.997 1.00 98.50 165 ILE A C 1
ATOM 1358 O O . ILE A 1 165 ? -6.837 -4.368 1.297 1.00 98.50 165 ILE A O 1
ATOM 1362 N N . GLY A 1 166 ? -6.474 -2.171 1.487 1.00 98.44 166 GLY A N 1
ATOM 1363 C CA . GLY A 1 166 ? -6.226 -1.962 0.068 1.00 98.44 166 GLY A CA 1
ATOM 1364 C C . GLY A 1 166 ? -4.817 -2.416 -0.257 1.00 98.44 166 GLY A C 1
ATOM 1365 O O . GLY A 1 166 ? -3.900 -2.042 0.468 1.00 98.44 166 GLY A O 1
ATOM 1366 N N . LEU A 1 167 ? -4.647 -3.201 -1.315 1.00 98.62 167 LEU A N 1
ATOM 1367 C CA . LEU A 1 167 ? -3.345 -3.679 -1.767 1.00 98.62 167 LEU A CA 1
ATOM 1368 C C . LEU A 1 167 ? -3.120 -3.273 -3.220 1.00 98.62 167 LEU A C 1
ATOM 1370 O O . LEU A 1 167 ? -3.985 -3.480 -4.076 1.00 98.62 167 LEU A O 1
ATOM 1374 N N . ILE A 1 168 ? -1.967 -2.656 -3.468 1.00 98.62 168 ILE A N 1
ATOM 1375 C CA . ILE A 1 168 ? -1.586 -2.093 -4.762 1.00 98.62 168 ILE A CA 1
ATOM 1376 C C . ILE A 1 168 ? -0.142 -2.490 -5.082 1.00 98.62 168 ILE A C 1
ATOM 1378 O O . ILE A 1 168 ? 0.730 -2.361 -4.224 1.00 98.62 168 ILE A O 1
ATOM 1382 N N . LEU A 1 169 ? 0.116 -2.912 -6.320 1.00 97.94 169 LEU A N 1
ATOM 1383 C CA . LEU A 1 169 ? 1.457 -3.049 -6.891 1.00 97.94 169 LEU A CA 1
ATOM 1384 C C . LEU A 1 169 ? 1.685 -1.971 -7.946 1.00 97.94 169 LEU A C 1
ATOM 1386 O O . LEU A 1 169 ? 1.000 -1.976 -8.963 1.00 97.94 169 LEU A O 1
ATOM 1390 N N . ILE A 1 170 ? 2.672 -1.099 -7.753 1.00 97.38 170 ILE A N 1
ATOM 1391 C CA . ILE A 1 170 ? 3.082 -0.138 -8.785 1.00 97.38 170 ILE A CA 1
ATOM 1392 C C . ILE A 1 170 ? 4.360 -0.611 -9.468 1.00 97.38 170 ILE A C 1
ATOM 1394 O O . ILE A 1 170 ? 5.360 -0.907 -8.806 1.00 97.38 170 ILE A O 1
ATOM 1398 N N . ARG A 1 171 ? 4.322 -0.631 -10.805 1.00 95.69 171 ARG A N 1
ATOM 1399 C CA . ARG A 1 171 ? 5.440 -0.980 -11.682 1.00 95.69 171 ARG A CA 1
ATOM 1400 C C . ARG A 1 171 ? 5.772 0.207 -12.590 1.00 95.69 171 ARG A C 1
ATOM 1402 O O . ARG A 1 171 ? 5.124 0.378 -13.615 1.00 95.69 171 ARG A O 1
ATOM 1409 N N . PRO A 1 172 ? 6.802 1.008 -12.275 1.00 94.94 172 PRO A N 1
ATOM 1410 C CA . PRO A 1 172 ? 7.075 2.257 -12.993 1.00 94.94 172 PRO A CA 1
ATOM 1411 C C . PRO A 1 172 ? 7.360 2.138 -14.499 1.00 94.94 172 PRO A C 1
ATOM 1413 O O . PRO A 1 172 ? 7.352 3.148 -15.200 1.00 94.94 172 PRO A O 1
ATOM 1416 N N . SER A 1 173 ? 7.632 0.941 -15.024 1.00 93.56 173 SER A N 1
ATOM 1417 C CA . SER A 1 173 ? 7.866 0.723 -16.453 1.00 93.56 173 SER A CA 1
ATOM 1418 C C . SER A 1 173 ? 6.937 -0.349 -17.020 1.00 93.56 173 SER A C 1
ATOM 1420 O O . SER A 1 173 ? 6.739 -1.411 -16.421 1.00 93.56 173 SER A O 1
ATOM 1422 N N . LEU A 1 174 ? 6.400 -0.071 -18.211 1.00 88.31 174 LEU A N 1
ATOM 1423 C CA . LEU A 1 174 ? 5.534 -0.993 -18.954 1.00 88.31 174 LEU A CA 1
ATOM 1424 C C . LEU A 1 174 ? 6.334 -2.083 -19.677 1.00 88.31 174 LEU A C 1
ATOM 1426 O O . LEU A 1 174 ? 5.836 -3.191 -19.867 1.00 88.31 174 LEU A O 1
ATOM 1430 N N . VAL A 1 175 ? 7.572 -1.776 -20.077 1.00 88.94 175 VAL A N 1
ATOM 1431 C CA . VAL A 1 175 ? 8.422 -2.679 -20.870 1.00 88.94 175 VAL A CA 1
ATOM 1432 C C . VAL A 1 175 ? 9.541 -3.265 -20.019 1.00 88.94 175 VAL A C 1
ATOM 1434 O O . VAL A 1 175 ? 9.724 -4.483 -19.988 1.00 88.94 175 VAL A O 1
ATOM 1437 N N . THR A 1 176 ? 10.278 -2.416 -19.303 1.00 89.44 176 THR A N 1
ATOM 1438 C CA . THR A 1 176 ? 11.452 -2.838 -18.536 1.00 89.44 176 THR A CA 1
ATOM 1439 C C . THR A 1 176 ? 11.029 -3.406 -17.187 1.00 89.44 176 THR A C 1
ATOM 1441 O O . THR A 1 176 ? 10.586 -2.691 -16.293 1.00 89.44 176 THR A O 1
ATOM 1444 N N . GLN A 1 177 ? 11.209 -4.711 -17.004 1.00 87.19 177 GLN A N 1
ATOM 1445 C CA . GLN A 1 177 ? 10.920 -5.375 -15.735 1.00 87.19 177 GLN A CA 1
ATOM 1446 C C . GLN A 1 177 ? 12.119 -5.246 -14.787 1.00 87.19 177 GLN A C 1
ATOM 1448 O O . GLN A 1 177 ? 13.012 -6.091 -14.795 1.00 87.19 177 GLN A O 1
ATOM 1453 N N . ASN A 1 178 ? 12.145 -4.189 -13.970 1.00 92.06 178 ASN A N 1
ATOM 1454 C CA . ASN A 1 178 ? 13.101 -4.047 -12.869 1.00 92.06 178 ASN A CA 1
ATOM 1455 C C . ASN A 1 178 ? 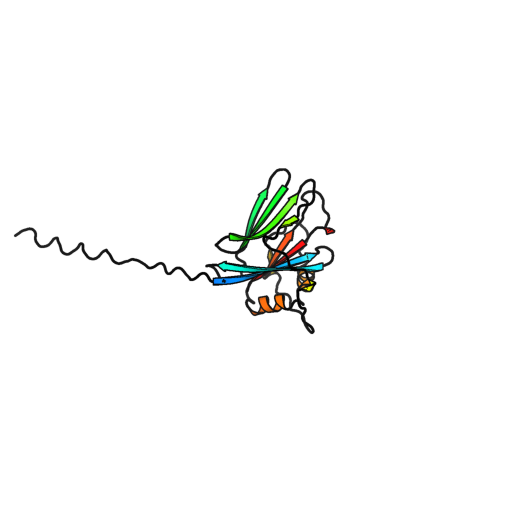12.384 -4.074 -11.506 1.00 92.06 178 ASN A C 1
ATOM 1457 O O . ASN A 1 178 ? 11.937 -3.027 -11.036 1.00 92.06 178 ASN A O 1
ATOM 1461 N N . PRO A 1 179 ? 12.300 -5.239 -10.835 1.00 92.75 179 PRO A N 1
ATOM 1462 C CA . PRO A 1 179 ? 11.645 -5.364 -9.531 1.00 92.75 179 PRO A CA 1
ATOM 1463 C C . PRO A 1 179 ? 12.218 -4.468 -8.427 1.00 92.75 179 PRO A C 1
ATOM 1465 O O . PRO A 1 179 ? 11.548 -4.238 -7.424 1.00 92.75 179 PRO A O 1
ATOM 1468 N N . GLY A 1 180 ? 13.444 -3.955 -8.589 1.00 94.31 180 GLY A N 1
ATOM 1469 C CA . GLY A 1 180 ? 14.044 -3.009 -7.644 1.00 94.31 180 GLY A CA 1
ATOM 1470 C C . GLY A 1 180 ? 13.336 -1.651 -7.584 1.00 94.31 180 GLY A C 1
ATOM 1471 O O . GLY A 1 180 ? 13.473 -0.951 -6.583 1.00 94.31 180 GLY A O 1
ATOM 1472 N N . ASP A 1 181 ? 12.566 -1.306 -8.618 1.00 94.19 181 ASP A N 1
ATOM 1473 C CA . ASP A 1 181 ? 11.810 -0.052 -8.707 1.00 94.19 181 ASP A CA 1
ATOM 1474 C C . ASP A 1 181 ? 10.335 -0.218 -8.316 1.00 94.19 181 ASP A C 1
ATOM 1476 O O . ASP A 1 181 ? 9.587 0.758 -8.264 1.00 94.19 181 ASP A O 1
ATOM 1480 N N . TRP A 1 182 ? 9.884 -1.450 -8.077 1.00 96.56 182 TRP A N 1
ATOM 1481 C CA . TRP A 1 182 ? 8.482 -1.728 -7.786 1.00 96.56 182 TRP A CA 1
ATOM 1482 C C . TRP A 1 182 ? 8.167 -1.436 -6.326 1.00 96.56 182 TRP A C 1
ATOM 1484 O O . TRP A 1 182 ? 9.018 -1.580 -5.442 1.00 96.56 182 TRP A O 1
ATOM 1494 N N . LYS A 1 183 ? 6.913 -1.070 -6.066 1.00 97.69 183 LYS A N 1
ATOM 1495 C CA . LYS A 1 183 ? 6.424 -0.774 -4.718 1.00 97.69 183 LYS A CA 1
ATOM 1496 C C . LYS A 1 183 ? 5.131 -1.518 -4.444 1.00 97.69 183 LYS A C 1
ATOM 1498 O O . LYS A 1 183 ? 4.200 -1.472 -5.250 1.00 97.69 183 LYS A O 1
ATOM 1503 N N . TRP A 1 184 ? 5.066 -2.148 -3.276 1.00 98.38 184 TRP A N 1
ATOM 1504 C CA . TRP A 1 184 ? 3.794 -2.519 -2.674 1.00 98.38 184 TRP A CA 1
ATOM 1505 C C . TRP A 1 184 ? 3.272 -1.329 -1.881 1.00 98.38 184 TRP A C 1
ATOM 1507 O O . TRP A 1 184 ? 4.007 -0.740 -1.086 1.00 98.38 184 TRP A O 1
ATOM 1517 N N . LEU A 1 185 ? 1.998 -1.000 -2.066 1.00 98.50 185 LEU A N 1
ATOM 1518 C CA . LEU A 1 185 ? 1.313 -0.003 -1.258 1.00 98.50 185 LEU A CA 1
ATOM 1519 C C . LEU A 1 185 ? 0.138 -0.641 -0.523 1.00 98.50 185 LEU A C 1
ATOM 1521 O O . LEU A 1 185 ? -0.622 -1.424 -1.102 1.00 98.50 185 LEU A O 1
ATOM 1525 N N . LEU A 1 186 ? -0.023 -0.268 0.745 1.00 98.62 186 LEU A N 1
ATOM 1526 C CA . LEU A 1 186 ? -1.171 -0.650 1.558 1.00 98.62 186 LEU A CA 1
ATOM 1527 C C . LEU A 1 186 ? -2.005 0.566 1.934 1.00 98.62 186 LEU A C 1
ATOM 1529 O O . LEU A 1 186 ? -1.460 1.591 2.338 1.00 98.62 186 LEU A O 1
ATOM 1533 N N . ILE A 1 187 ? -3.328 0.423 1.872 1.00 98.19 187 ILE A N 1
ATOM 1534 C CA . ILE A 1 187 ? -4.281 1.435 2.333 1.00 98.19 187 ILE A CA 1
ATOM 1535 C C . ILE A 1 187 ? -5.081 0.882 3.510 1.00 98.19 187 ILE A C 1
ATOM 1537 O O . ILE A 1 187 ? -5.718 -0.167 3.401 1.00 98.19 187 ILE A O 1
ATOM 1541 N N . LEU A 1 188 ? -5.083 1.604 4.630 1.00 97.75 188 LEU A N 1
ATOM 1542 C CA . LEU A 1 188 ? -5.940 1.322 5.781 1.00 97.75 188 LEU A CA 1
ATOM 1543 C C . LEU A 1 188 ? -6.819 2.538 6.083 1.00 97.75 188 LEU A C 1
ATOM 1545 O O . LEU A 1 188 ? -6.420 3.677 5.860 1.00 97.75 188 LEU A O 1
ATOM 1549 N N . ARG A 1 189 ? -8.013 2.295 6.624 1.00 94.62 189 ARG A N 1
ATOM 1550 C CA . ARG A 1 189 ? -8.995 3.323 6.995 1.00 94.62 189 ARG A CA 1
ATOM 1551 C C . ARG A 1 189 ? -9.488 3.088 8.420 1.00 94.62 189 ARG A C 1
ATOM 1553 O O . ARG A 1 189 ? -9.665 1.936 8.808 1.00 94.62 189 ARG A O 1
ATOM 1560 N N . GLU A 1 190 ? -9.735 4.167 9.160 1.00 89.69 190 GLU A N 1
ATOM 1561 C CA . GLU A 1 190 ? -10.370 4.133 10.492 1.00 89.69 190 GLU A CA 1
ATOM 1562 C C . GLU A 1 190 ? -11.914 4.185 10.495 1.00 89.69 190 GLU A C 1
ATOM 1564 O O . GLU A 1 190 ? -12.581 4.436 9.462 1.00 89.69 190 GLU A O 1
#